Protein AF-A0A267FAV1-F1 (afdb_monomer_lite)

Sequence (259 aa):
LKSLAAKISALKMSSDASATQCSIRACNKPIHDEGPRTGVSLCRVHFDKEVLKLTEQKDNLMKKLRALRDTPDTSQLRVEQSALAAEIEDVREMFDELEEELRQWRQRTEARVQAVHDSVADRLRDASEAEQCEKDLTAASEAGDVREMAKLAATTELWLEEASERSAKFNETRLKLRERQSAVSHGLSGDVVFRSVGDVAAGVQQLKLVINKHMASVMQQCWLEDGDGGTLTKRPMTRIDKLEDQPCHLQCWASYSKK

Organism: NCBI:txid282301

Radius of gyration: 44.19 Å; chains: 1; bounding box: 91×58×122 Å

Secondary structure (DSSP, 8-state):
-HHHHHHHGGG-----TT--B-SSTT--PBP-EE-TTT-SEE-HHHHHHHHHHHHHHHHHHHHHHHHHHT-TTHHHHHHHHHHHHHHHHHHHHHHHHHHHHHHHHHHHHHHHHHHHHHHHHHHHHHHHHHHHHHHHHHHHHHTT-HHHHHHHHHHHHHHHHHHHHHHHHHHHHHHHHHHHHHHH-TT--S-----SS--HHHHHHHHHHHHHHHHHHHHGGG------S-----------TT-S----TTGGGG-----

Structure (mmCIF, N/CA/C/O backbone):
data_AF-A0A267FAV1-F1
#
_entry.id   AF-A0A267FAV1-F1
#
loop_
_atom_site.group_PDB
_atom_site.id
_atom_site.type_symbol
_atom_site.label_atom_id
_atom_site.label_alt_id
_atom_site.label_comp_id
_atom_site.label_asym_id
_atom_site.label_entity_id
_atom_site.label_seq_id
_atom_site.pdbx_PDB_ins_code
_atom_site.Cartn_x
_atom_site.Cartn_y
_atom_site.Cartn_z
_atom_site.occupancy
_atom_site.B_iso_or_equiv
_atom_site.auth_seq_id
_atom_site.auth_comp_id
_atom_site.auth_asym_id
_atom_site.auth_atom_id
_atom_site.pdb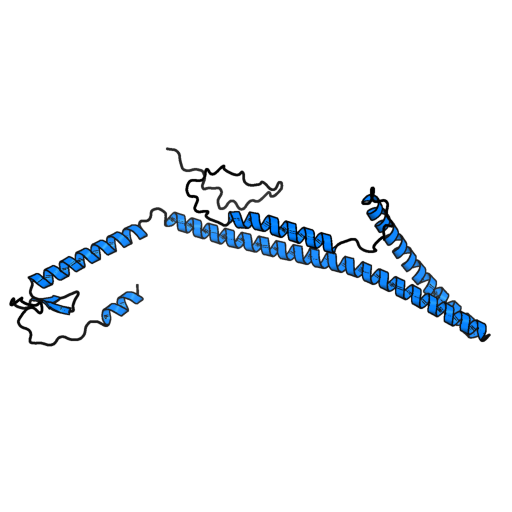x_PDB_model_num
ATOM 1 N N . LEU A 1 1 ? 36.659 -5.787 -30.886 1.00 42.66 1 LEU A N 1
ATOM 2 C CA . LEU A 1 1 ? 37.936 -5.822 -31.649 1.00 42.66 1 LEU A CA 1
ATOM 3 C C . LEU A 1 1 ? 38.803 -7.046 -31.326 1.00 42.66 1 LEU A C 1
ATOM 5 O O . LEU A 1 1 ? 39.169 -7.746 -32.259 1.00 42.66 1 LEU A O 1
ATOM 9 N N . LYS A 1 2 ? 39.061 -7.382 -30.049 1.00 41.28 2 LYS A N 1
ATOM 10 C CA . LYS A 1 2 ? 39.880 -8.558 -29.662 1.00 41.28 2 LYS A CA 1
ATOM 11 C C . LYS A 1 2 ? 39.319 -9.926 -30.114 1.00 41.28 2 LYS A C 1
ATOM 13 O O . LYS A 1 2 ? 40.089 -10.824 -30.422 1.00 41.28 2 LYS A O 1
ATOM 18 N N . SER A 1 3 ? 37.995 -10.065 -30.231 1.00 49.62 3 SER A N 1
ATOM 19 C CA . SER A 1 3 ? 37.335 -11.325 -30.631 1.00 49.62 3 SER A CA 1
ATOM 20 C C . SER A 1 3 ? 37.490 -11.680 -32.123 1.00 49.62 3 SER A C 1
ATOM 22 O O . SER A 1 3 ? 37.551 -12.858 -32.468 1.00 49.62 3 SER A O 1
ATOM 24 N N . LEU A 1 4 ? 37.598 -10.685 -33.016 1.00 44.31 4 LEU A N 1
ATOM 25 C CA . LEU A 1 4 ? 37.668 -10.938 -34.463 1.00 44.31 4 LEU A CA 1
ATOM 26 C C . LEU A 1 4 ? 39.091 -11.287 -34.922 1.00 44.31 4 LEU A C 1
ATOM 28 O O . LEU A 1 4 ? 39.270 -12.177 -35.746 1.00 44.31 4 LEU A O 1
ATOM 32 N N . ALA A 1 5 ? 40.102 -10.629 -34.342 1.00 47.50 5 ALA A N 1
ATOM 33 C CA . ALA A 1 5 ? 41.510 -10.888 -34.644 1.00 47.50 5 ALA A CA 1
ATOM 34 C C . ALA A 1 5 ? 41.933 -12.320 -34.262 1.00 47.50 5 ALA A C 1
ATOM 36 O O . ALA A 1 5 ? 42.681 -12.955 -34.998 1.00 47.50 5 ALA A O 1
ATOM 37 N N . ALA A 1 6 ? 41.384 -12.865 -33.170 1.00 45.28 6 ALA A N 1
ATOM 38 C CA . ALA A 1 6 ? 41.666 -14.228 -32.719 1.00 45.28 6 ALA A CA 1
ATOM 39 C C . ALA A 1 6 ? 41.133 -15.318 -33.673 1.00 45.28 6 ALA A C 1
ATOM 41 O O . ALA A 1 6 ? 41.727 -16.387 -33.769 1.00 45.28 6 ALA A O 1
ATOM 42 N N . LYS A 1 7 ? 40.047 -15.052 -34.414 1.00 47.44 7 LYS A N 1
ATOM 43 C CA . LYS A 1 7 ? 39.480 -16.011 -35.381 1.00 47.44 7 LYS A CA 1
ATOM 44 C C . LYS A 1 7 ? 40.265 -16.089 -36.694 1.00 47.44 7 LYS A C 1
ATOM 46 O O . LYS A 1 7 ? 40.209 -17.110 -37.366 1.00 47.44 7 LYS A O 1
ATOM 51 N N . ILE A 1 8 ? 40.998 -15.035 -37.055 1.00 48.31 8 ILE A N 1
ATOM 52 C CA . ILE A 1 8 ? 41.740 -14.963 -38.324 1.00 48.31 8 ILE A CA 1
ATOM 53 C C . ILE A 1 8 ? 43.066 -15.738 -38.239 1.00 48.31 8 ILE A C 1
ATOM 55 O O . ILE A 1 8 ? 43.487 -16.338 -39.224 1.00 48.31 8 ILE A O 1
ATOM 59 N N . SER A 1 9 ? 43.690 -15.814 -37.060 1.00 44.75 9 SER A N 1
ATOM 60 C CA . SER A 1 9 ? 44.978 -16.504 -36.879 1.00 44.75 9 SER A CA 1
ATOM 61 C C . SER A 1 9 ? 44.909 -18.038 -36.962 1.00 44.75 9 SER A C 1
ATOM 63 O O . SER A 1 9 ? 45.945 -18.671 -37.121 1.00 44.75 9 SER A O 1
ATOM 65 N N . ALA A 1 10 ? 43.722 -18.650 -36.885 1.00 42.41 10 ALA A N 1
ATOM 66 C CA . ALA A 1 10 ? 43.569 -20.111 -36.875 1.00 42.41 10 ALA A CA 1
ATOM 67 C C . ALA A 1 10 ? 43.507 -20.765 -38.274 1.00 42.41 10 ALA A C 1
ATOM 69 O O . ALA A 1 10 ? 43.534 -21.985 -38.372 1.00 42.41 10 ALA A O 1
ATOM 70 N N . LEU A 1 11 ? 43.424 -19.984 -39.360 1.00 45.00 11 LEU A N 1
ATOM 71 C CA . LEU A 1 11 ? 43.174 -20.494 -40.722 1.00 45.00 11 LEU A CA 1
ATOM 72 C C . LEU A 1 11 ? 44.429 -20.659 -41.595 1.00 45.00 11 LEU A C 1
ATOM 74 O O . LEU A 1 11 ? 44.313 -20.926 -42.786 1.00 45.00 11 LEU A O 1
ATOM 78 N N . LYS A 1 12 ? 45.631 -20.482 -41.039 1.00 46.66 12 LYS A N 1
ATOM 79 C CA . LYS A 1 12 ? 46.855 -20.310 -41.832 1.00 46.66 12 LYS A CA 1
ATOM 80 C C . LYS A 1 12 ? 47.901 -21.393 -41.569 1.00 46.66 12 LYS A C 1
ATOM 82 O O . LYS A 1 12 ? 49.001 -21.048 -41.168 1.00 46.66 12 LYS A O 1
ATOM 87 N N . MET A 1 13 ? 47.576 -22.674 -41.779 1.00 40.66 13 MET A N 1
ATOM 88 C CA . MET A 1 13 ? 48.572 -23.762 -41.862 1.00 40.66 13 MET A CA 1
ATOM 89 C C . MET A 1 13 ? 48.105 -24.923 -42.762 1.00 40.66 13 MET A C 1
ATOM 91 O O . MET A 1 13 ? 47.478 -25.854 -42.275 1.00 40.66 13 MET A O 1
ATOM 95 N N . SER A 1 14 ? 48.454 -24.882 -44.054 1.00 39.12 14 SER A N 1
ATOM 96 C CA . SER A 1 14 ? 48.890 -26.053 -44.846 1.00 39.12 14 SER A CA 1
ATOM 97 C C . SER A 1 14 ? 49.329 -25.584 -46.241 1.00 39.12 14 SER A C 1
ATOM 99 O O . SER A 1 14 ? 48.482 -25.224 -47.055 1.00 39.12 14 SER A O 1
ATOM 101 N N . SER A 1 15 ? 50.634 -25.572 -46.514 1.00 40.03 15 SER A N 1
ATOM 102 C CA . SER A 1 15 ? 51.181 -25.331 -47.854 1.00 40.03 15 SER A CA 1
ATOM 103 C C . SER A 1 15 ? 51.902 -26.608 -48.283 1.00 40.03 15 SER A C 1
ATOM 105 O O . SER A 1 15 ? 52.958 -26.929 -47.740 1.00 40.03 15 SER A O 1
ATOM 107 N N . ASP A 1 16 ? 51.284 -27.368 -49.191 1.00 39.50 16 ASP A N 1
ATOM 108 C CA . ASP A 1 16 ? 51.905 -28.515 -49.858 1.00 39.50 16 ASP A CA 1
ATOM 109 C C . ASP A 1 16 ? 52.567 -28.034 -51.154 1.00 39.50 16 ASP A C 1
ATOM 111 O O . ASP A 1 16 ? 51.921 -27.578 -52.102 1.00 39.50 16 ASP A O 1
ATOM 115 N N . ALA A 1 17 ? 53.892 -28.137 -51.189 1.00 49.38 17 ALA A N 1
ATOM 116 C CA . ALA A 1 17 ? 54.718 -27.775 -52.326 1.00 49.38 17 ALA A CA 1
ATOM 117 C C . ALA A 1 17 ? 54.695 -28.884 -53.395 1.00 49.38 17 ALA A C 1
ATOM 119 O O . ALA A 1 17 ? 55.328 -29.920 -53.219 1.00 49.38 17 ALA A O 1
ATOM 120 N N . SER A 1 18 ? 53.982 -28.664 -54.510 1.00 52.78 18 SER A N 1
ATOM 121 C CA . SER A 1 18 ? 54.358 -29.135 -55.871 1.00 52.78 18 SER A CA 1
ATOM 122 C C . SER A 1 18 ? 53.348 -28.788 -56.982 1.00 52.78 18 SER A C 1
ATOM 124 O O . SER A 1 18 ? 53.447 -29.307 -58.094 1.00 52.78 18 SER A O 1
ATOM 126 N N . ALA A 1 19 ? 52.394 -27.881 -56.763 1.00 59.94 19 ALA A N 1
ATOM 127 C CA . ALA A 1 19 ? 51.650 -27.324 -57.888 1.00 59.94 19 ALA A CA 1
ATOM 128 C C . ALA A 1 19 ? 52.572 -26.347 -58.646 1.00 59.94 19 ALA A C 1
ATOM 130 O O . ALA A 1 19 ? 53.181 -25.473 -58.041 1.00 59.94 19 ALA A O 1
ATOM 131 N N . THR A 1 20 ? 52.709 -26.486 -59.966 1.00 69.81 20 THR A N 1
ATOM 132 C CA . THR A 1 20 ? 53.384 -25.491 -60.835 1.00 69.81 20 THR A CA 1
ATOM 133 C C . THR A 1 20 ? 52.380 -24.643 -61.616 1.00 69.81 20 THR A C 1
ATOM 135 O O . THR A 1 20 ? 52.749 -23.674 -62.282 1.00 69.81 20 THR A O 1
ATOM 138 N N . GLN A 1 21 ? 51.093 -24.987 -61.519 1.00 80.00 21 GLN A N 1
ATOM 139 C CA . GLN A 1 21 ? 49.993 -24.400 -62.272 1.00 80.00 21 GLN A CA 1
ATOM 140 C C . GLN A 1 21 ? 48.859 -23.965 -61.341 1.00 80.00 21 GLN A C 1
ATOM 142 O O . GLN A 1 21 ? 48.687 -24.487 -60.243 1.00 80.00 21 GLN A O 1
ATOM 147 N N . CYS A 1 22 ? 48.095 -22.972 -61.787 1.00 86.19 22 CYS A N 1
ATOM 148 C CA . CYS A 1 22 ? 46.953 -22.424 -61.065 1.00 86.19 22 CYS A CA 1
ATOM 149 C C . CYS A 1 22 ? 45.931 -23.502 -60.660 1.00 86.19 22 CYS A C 1
ATOM 151 O O . CYS A 1 22 ? 45.476 -24.275 -61.494 1.00 86.19 22 CYS A O 1
ATOM 153 N N . SER A 1 23 ? 45.455 -23.449 -59.413 1.00 86.12 23 SER A N 1
ATOM 154 C CA . SER A 1 23 ? 44.463 -24.393 -58.862 1.00 86.12 23 SER A CA 1
ATOM 155 C C . SER A 1 23 ? 43.034 -24.216 -59.412 1.00 86.12 23 SER A C 1
ATOM 157 O O . SER A 1 23 ? 42.122 -24.950 -59.037 1.00 86.12 23 SER A O 1
ATOM 159 N N . ILE A 1 24 ? 42.798 -23.230 -60.287 1.00 84.69 24 ILE A N 1
ATOM 160 C CA . ILE A 1 24 ? 41.491 -23.008 -60.918 1.00 84.69 24 ILE A CA 1
ATOM 161 C C . ILE A 1 2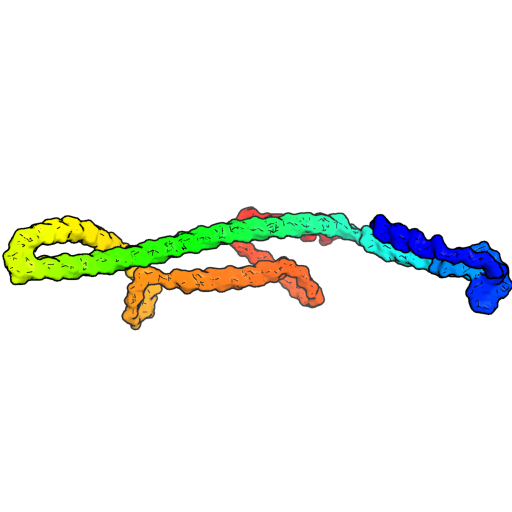4 ? 41.326 -23.973 -62.091 1.00 84.69 24 ILE A C 1
ATOM 163 O O . ILE A 1 24 ? 42.163 -24.027 -62.992 1.00 84.69 24 ILE A O 1
ATOM 167 N N . ARG A 1 25 ? 40.202 -24.698 -62.106 1.00 83.25 25 ARG A N 1
ATOM 168 C CA . ARG A 1 25 ? 39.865 -25.681 -63.144 1.00 83.25 25 ARG A CA 1
ATOM 169 C C . ARG A 1 25 ? 40.016 -25.080 -64.549 1.00 83.25 25 ARG A C 1
ATOM 171 O O . ARG A 1 25 ? 39.470 -24.016 -64.825 1.00 83.25 25 ARG A O 1
ATOM 178 N N . ALA A 1 26 ? 40.730 -25.795 -65.422 1.00 80.06 26 ALA A N 1
ATOM 179 C CA . ALA A 1 26 ? 41.051 -25.398 -66.800 1.00 80.06 26 ALA A CA 1
ATOM 180 C C . ALA A 1 26 ? 41.982 -24.169 -66.954 1.00 80.06 26 ALA A C 1
ATOM 182 O O . ALA A 1 26 ? 42.034 -23.570 -68.027 1.00 80.06 26 ALA A O 1
ATOM 183 N N . CYS A 1 27 ? 42.750 -23.799 -65.919 1.00 84.50 27 CYS A N 1
ATOM 184 C CA . CYS A 1 27 ? 43.785 -22.767 -66.007 1.00 84.50 27 CYS A CA 1
ATOM 185 C C . CYS A 1 27 ? 45.198 -23.368 -65.939 1.00 84.50 27 CYS A C 1
ATOM 187 O O . CYS A 1 27 ? 45.652 -23.761 -64.873 1.00 84.50 27 CYS A O 1
ATOM 189 N N . ASN A 1 28 ? 45.942 -23.337 -67.048 1.00 82.56 28 ASN A N 1
ATOM 190 C CA . ASN A 1 28 ? 47.304 -23.897 -67.114 1.00 82.56 28 ASN A CA 1
ATOM 191 C C . ASN A 1 28 ? 48.408 -22.839 -66.904 1.00 82.56 28 ASN A C 1
ATOM 193 O O . ASN A 1 28 ? 49.562 -23.051 -67.271 1.00 82.56 28 ASN A O 1
ATOM 197 N N . LYS A 1 29 ? 48.059 -21.656 -66.377 1.00 87.00 29 LYS A N 1
ATOM 198 C CA . LYS A 1 29 ? 49.019 -20.563 -66.147 1.00 87.00 29 LYS A CA 1
ATOM 199 C C . LYS A 1 29 ? 49.871 -20.840 -64.900 1.00 87.00 29 LYS A C 1
ATOM 201 O O . LYS A 1 29 ? 49.336 -21.407 -63.943 1.00 87.00 29 LYS A O 1
ATOM 206 N N . PRO A 1 30 ? 51.148 -20.406 -64.879 1.00 86.62 30 PRO A N 1
ATOM 207 C CA . PRO A 1 30 ? 52.030 -20.620 -63.739 1.00 86.62 30 PRO A CA 1
ATOM 208 C C . PRO A 1 30 ? 51.488 -19.936 -62.483 1.00 86.62 30 PRO A C 1
ATOM 210 O O . PRO A 1 30 ? 50.802 -18.907 -62.560 1.00 86.62 30 PRO A O 1
ATOM 213 N N . ILE A 1 31 ? 51.790 -20.527 -61.331 1.00 86.75 31 ILE A N 1
ATOM 214 C CA . ILE A 1 31 ? 51.407 -19.984 -60.027 1.00 86.75 31 ILE A CA 1
ATOM 215 C C . ILE A 1 31 ? 52.130 -18.663 -59.790 1.00 86.75 31 ILE A C 1
ATOM 217 O O . ILE A 1 31 ? 53.298 -18.502 -60.129 1.00 86.75 31 ILE A O 1
ATOM 221 N N . HIS A 1 32 ? 51.394 -17.717 -59.221 1.00 85.44 32 HIS A N 1
ATOM 222 C CA . HIS A 1 32 ? 51.904 -16.442 -58.754 1.00 85.44 32 HIS A CA 1
ATOM 223 C C . HIS A 1 32 ? 52.009 -16.437 -57.227 1.00 85.44 32 HIS A C 1
ATOM 225 O O . HIS A 1 32 ? 53.081 -16.158 -56.711 1.00 85.44 32 HIS A O 1
ATOM 231 N N . ASP A 1 33 ? 50.915 -16.748 -56.521 1.00 85.31 33 ASP A N 1
ATOM 232 C CA . ASP A 1 33 ? 50.862 -16.780 -55.050 1.00 85.31 33 ASP A CA 1
ATOM 233 C C . ASP A 1 33 ? 49.592 -17.512 -54.556 1.00 85.31 33 ASP A C 1
ATOM 235 O O . ASP A 1 33 ? 48.726 -17.873 -55.361 1.00 85.31 33 ASP A O 1
ATOM 239 N N . GLU A 1 34 ? 49.454 -17.716 -53.247 1.00 88.25 34 GLU A N 1
ATOM 240 C CA . GLU A 1 34 ? 48.238 -18.218 -52.597 1.00 88.25 34 GLU A CA 1
ATOM 241 C C . GLU A 1 34 ? 47.138 -17.143 -52.539 1.00 88.25 34 GLU A C 1
ATOM 243 O O . GLU A 1 34 ? 47.351 -16.003 -52.127 1.00 88.25 34 GLU A O 1
ATOM 248 N N . GLY A 1 35 ? 45.924 -17.505 -52.954 1.00 85.19 35 GLY A N 1
ATOM 249 C CA . GLY A 1 35 ? 44.767 -16.621 -52.988 1.00 85.19 35 GLY A CA 1
ATOM 250 C C . GLY A 1 35 ? 44.394 -16.113 -51.591 1.00 85.19 35 GLY A C 1
ATOM 251 O O . GLY A 1 35 ? 44.157 -16.922 -50.691 1.00 85.19 35 GLY A O 1
ATOM 252 N N . PRO A 1 36 ? 44.259 -14.792 -51.380 1.00 82.25 36 PRO A N 1
ATOM 253 C CA . PRO A 1 36 ? 44.032 -14.206 -50.057 1.00 82.25 36 PRO A CA 1
ATOM 254 C C . PRO A 1 36 ? 42.675 -14.572 -49.441 1.00 82.25 36 PRO A C 1
ATOM 256 O O . PRO A 1 36 ? 42.459 -14.330 -48.254 1.00 82.25 36 PRO A O 1
ATOM 259 N N . ARG A 1 37 ? 41.740 -15.115 -50.234 1.00 78.31 37 ARG A N 1
ATOM 260 C CA . ARG A 1 37 ? 40.399 -15.485 -49.764 1.00 78.31 37 ARG A CA 1
ATOM 261 C C . ARG A 1 37 ? 40.188 -16.988 -49.642 1.00 78.31 37 ARG A C 1
ATOM 263 O O . ARG A 1 37 ? 39.370 -17.413 -48.832 1.00 78.31 37 ARG A O 1
ATOM 270 N N . THR A 1 38 ? 40.854 -17.771 -50.479 1.00 79.94 38 THR A N 1
ATOM 271 C CA . THR A 1 38 ? 40.636 -19.219 -50.606 1.00 79.94 38 THR A CA 1
ATOM 272 C C . THR A 1 38 ? 41.830 -20.045 -50.137 1.00 79.94 38 THR A C 1
ATOM 274 O O . THR A 1 38 ? 41.662 -21.236 -49.901 1.00 79.94 38 THR A O 1
ATOM 277 N N . GLY A 1 39 ? 43.012 -19.433 -49.988 1.00 82.50 39 GLY A N 1
ATOM 278 C CA . GLY A 1 39 ? 44.253 -20.103 -49.589 1.00 82.50 39 GLY A CA 1
ATOM 279 C C . GLY A 1 39 ? 44.837 -21.031 -50.656 1.00 82.50 39 GLY A C 1
ATOM 280 O O . GLY A 1 39 ? 45.800 -21.734 -50.386 1.00 82.50 39 GLY A O 1
ATOM 281 N N . VAL A 1 40 ? 44.265 -21.067 -51.865 1.00 86.12 40 VAL A N 1
ATOM 282 C CA . VAL A 1 40 ? 44.730 -21.953 -52.945 1.00 86.12 40 VAL A CA 1
ATOM 283 C C . VAL A 1 40 ? 45.760 -21.249 -53.819 1.00 86.12 40 VAL A C 1
ATOM 285 O O . VAL A 1 40 ? 45.675 -20.042 -54.019 1.00 86.12 40 VAL A O 1
ATOM 288 N N . SER A 1 41 ? 46.702 -21.977 -54.414 1.00 88.69 41 SER A N 1
ATOM 289 C CA . SER A 1 41 ? 47.706 -21.373 -55.296 1.00 88.69 41 SER A CA 1
ATOM 290 C C . SER A 1 41 ? 47.088 -20.916 -56.626 1.00 88.69 41 SER A C 1
ATOM 292 O O . SER A 1 41 ? 46.515 -21.716 -57.376 1.00 88.69 41 SER A O 1
ATOM 294 N N . LEU A 1 42 ? 47.201 -19.626 -56.946 1.00 88.88 42 LEU A N 1
ATOM 295 C CA . LEU A 1 42 ? 46.570 -18.974 -58.095 1.00 88.88 42 LEU A CA 1
ATOM 296 C C . LEU A 1 42 ? 47.613 -18.394 -59.054 1.00 88.88 42 LEU A C 1
ATOM 298 O O . LEU A 1 42 ? 48.661 -17.909 -58.640 1.00 88.88 42 LEU A O 1
ATOM 302 N N . CYS A 1 43 ? 47.309 -18.375 -60.355 1.00 91.00 43 CYS A N 1
ATOM 303 C CA . CYS A 1 43 ? 48.049 -17.527 -61.290 1.00 91.00 43 CYS A CA 1
ATOM 304 C C . CYS A 1 43 ? 47.661 -16.058 -61.093 1.00 91.00 43 CYS A C 1
ATOM 306 O O . CYS A 1 43 ? 46.554 -15.762 -60.636 1.00 91.00 43 CYS A O 1
ATOM 308 N N . ARG A 1 44 ? 48.508 -15.140 -61.568 1.00 89.62 44 ARG A N 1
ATOM 309 C CA . ARG A 1 44 ? 48.340 -13.684 -61.409 1.00 89.62 44 ARG A CA 1
ATOM 310 C C . ARG A 1 44 ? 46.919 -13.184 -61.707 1.00 89.62 44 ARG A C 1
ATOM 312 O O . ARG A 1 44 ? 46.311 -12.540 -60.873 1.00 89.62 44 ARG A O 1
ATOM 319 N N . VAL A 1 45 ? 46.326 -13.607 -62.827 1.00 90.25 45 VAL A N 1
ATOM 320 C CA . VAL A 1 45 ? 44.956 -13.208 -63.221 1.00 90.25 45 VAL A CA 1
ATOM 321 C C . VAL A 1 45 ? 43.881 -13.593 -62.193 1.00 90.25 45 VAL A C 1
ATOM 323 O O . VAL A 1 45 ? 42.959 -12.821 -61.939 1.00 90.25 45 VAL A O 1
ATOM 326 N N . HIS A 1 46 ? 43.953 -14.795 -61.616 1.00 89.50 46 HIS A N 1
ATOM 327 C CA . HIS A 1 46 ? 42.960 -15.246 -60.639 1.00 89.50 46 HIS A CA 1
ATOM 328 C C . HIS A 1 46 ? 43.228 -14.673 -59.250 1.00 89.50 46 HIS A C 1
ATOM 330 O O . HIS A 1 46 ? 42.273 -14.338 -58.555 1.00 89.50 46 HIS A O 1
ATOM 336 N N . PHE A 1 47 ? 44.502 -14.500 -58.891 1.00 89.81 47 PHE A N 1
ATOM 337 C CA . PHE A 1 47 ? 44.908 -13.788 -57.686 1.00 89.81 47 PHE A CA 1
ATOM 338 C C . PHE A 1 47 ? 44.387 -12.342 -57.705 1.00 89.81 47 PHE A C 1
ATOM 340 O O . PHE A 1 47 ? 43.664 -11.937 -56.798 1.00 89.81 47 PHE A O 1
ATOM 347 N N . ASP A 1 48 ? 44.626 -11.612 -58.798 1.00 89.81 48 ASP A N 1
ATOM 348 C CA . ASP A 1 48 ? 44.151 -10.237 -58.989 1.00 89.81 48 ASP A CA 1
ATOM 349 C C . ASP A 1 48 ? 42.615 -10.160 -58.920 1.00 89.81 48 ASP A C 1
ATOM 351 O O . ASP A 1 48 ? 42.054 -9.240 -58.325 1.00 89.81 48 ASP A O 1
ATOM 355 N N . LYS A 1 49 ? 41.907 -11.166 -59.456 1.00 88.75 49 LYS A N 1
ATOM 356 C CA . LYS A 1 49 ? 40.439 -11.263 -59.369 1.00 88.75 49 LYS A CA 1
ATOM 357 C C . LYS A 1 49 ? 39.941 -11.507 -57.941 1.00 88.75 49 LYS A C 1
ATOM 359 O O . LYS A 1 49 ? 38.885 -10.989 -57.575 1.00 88.75 49 LYS A O 1
ATOM 364 N N . GLU A 1 50 ? 40.646 -12.301 -57.136 1.00 90.94 50 GLU A N 1
ATOM 365 C CA . GLU A 1 50 ? 40.310 -12.477 -55.719 1.00 90.94 50 GLU A CA 1
ATOM 366 C C . GLU A 1 50 ? 40.572 -11.209 -54.908 1.00 90.94 50 GLU A C 1
ATOM 368 O O . GLU A 1 50 ? 39.703 -10.802 -54.135 1.00 90.94 50 GLU A O 1
ATOM 373 N N . VAL A 1 51 ? 41.719 -10.561 -55.126 1.00 90.00 51 VAL A N 1
ATOM 374 C CA . VAL A 1 51 ? 42.072 -9.276 -54.507 1.00 90.00 51 VAL A CA 1
ATOM 375 C C . VAL A 1 51 ? 41.030 -8.213 -54.855 1.00 90.00 51 VAL A C 1
ATOM 377 O O . VAL A 1 51 ? 40.576 -7.491 -53.967 1.00 90.00 51 VAL A O 1
ATOM 380 N N . LEU A 1 52 ? 40.581 -8.155 -56.111 1.00 92.06 52 LEU A N 1
ATOM 381 C CA . LEU A 1 52 ? 39.542 -7.226 -56.549 1.00 92.06 52 LEU A CA 1
ATOM 382 C C . LEU A 1 52 ? 38.212 -7.490 -55.829 1.00 92.06 52 LEU A C 1
ATOM 384 O O . LEU A 1 52 ? 37.658 -6.578 -55.221 1.00 92.06 52 LEU A O 1
ATOM 388 N N . LYS A 1 53 ? 37.752 -8.748 -55.777 1.00 91.19 53 LYS A N 1
ATOM 389 C CA . LYS A 1 53 ? 36.526 -9.113 -55.040 1.00 91.19 53 LYS A CA 1
ATOM 390 C C . LYS A 1 53 ? 36.620 -8.820 -53.541 1.00 91.19 53 LYS A C 1
ATOM 392 O O . LYS A 1 53 ? 35.633 -8.416 -52.931 1.00 91.19 53 LYS A O 1
ATOM 397 N N . LEU A 1 54 ? 37.776 -9.059 -52.923 1.00 92.06 54 LEU A N 1
ATOM 398 C CA . LEU A 1 54 ? 38.014 -8.715 -51.519 1.00 92.06 54 LEU A CA 1
ATOM 399 C C . LEU A 1 54 ? 37.993 -7.203 -51.299 1.00 92.06 54 LEU A C 1
ATOM 401 O O . LEU A 1 54 ? 37.447 -6.738 -50.301 1.00 92.06 54 LEU A O 1
ATOM 405 N N . THR A 1 55 ? 38.553 -6.440 -52.233 1.00 92.56 55 THR A N 1
ATOM 406 C CA . THR A 1 55 ? 38.547 -4.977 -52.182 1.00 92.56 55 THR A CA 1
ATOM 407 C C . THR A 1 55 ? 37.119 -4.439 -52.279 1.00 92.56 55 THR A C 1
ATOM 409 O O . THR A 1 55 ? 36.715 -3.659 -51.421 1.00 92.56 55 THR A O 1
ATOM 412 N N . GLU A 1 56 ? 36.309 -4.958 -53.207 1.00 95.12 56 GLU A N 1
ATOM 413 C CA . GLU A 1 56 ? 34.876 -4.639 -53.318 1.00 95.12 56 GLU A CA 1
ATOM 414 C C . GLU A 1 56 ? 34.100 -4.977 -52.033 1.00 95.12 56 GLU A C 1
ATOM 416 O O . GLU A 1 56 ? 33.285 -4.184 -51.556 1.00 95.12 56 GLU A O 1
ATOM 421 N N . GLN A 1 57 ? 34.360 -6.144 -51.432 1.00 93.06 57 GLN A N 1
ATOM 422 C CA . GLN A 1 57 ? 33.743 -6.543 -50.163 1.00 93.06 57 GLN A CA 1
ATOM 423 C C . GLN A 1 57 ? 34.141 -5.613 -49.014 1.00 93.06 57 GLN A C 1
ATOM 425 O O . GLN A 1 57 ? 33.274 -5.180 -48.250 1.00 93.06 57 GLN A O 1
ATOM 430 N N . LYS A 1 58 ? 35.432 -5.281 -48.900 1.00 94.69 58 LYS A N 1
ATOM 431 C CA . LYS A 1 58 ? 35.953 -4.335 -47.908 1.00 94.69 58 LYS A CA 1
ATOM 432 C C . LYS A 1 58 ? 35.283 -2.973 -48.075 1.00 94.69 58 LYS A C 1
ATOM 434 O O . LYS A 1 58 ? 34.804 -2.418 -47.091 1.00 94.69 58 LYS A O 1
ATOM 439 N N . ASP A 1 59 ? 35.195 -2.456 -49.295 1.00 96.12 59 ASP A N 1
ATOM 440 C CA . ASP A 1 59 ? 34.603 -1.145 -49.562 1.00 96.12 59 ASP A CA 1
ATOM 441 C C . ASP A 1 59 ? 33.093 -1.129 -49.268 1.00 96.12 59 ASP A C 1
ATOM 443 O O . ASP A 1 59 ? 32.597 -0.184 -48.651 1.00 96.12 59 ASP A O 1
ATOM 447 N N . ASN A 1 60 ? 32.365 -2.205 -49.591 1.00 96.19 60 ASN A N 1
ATOM 448 C CA . ASN A 1 60 ? 30.951 -2.356 -49.232 1.00 96.19 60 ASN A CA 1
ATOM 449 C C . ASN A 1 60 ? 30.738 -2.399 -47.706 1.00 96.19 60 ASN A C 1
ATOM 451 O O . ASN A 1 60 ? 29.875 -1.699 -47.175 1.00 96.19 60 ASN A O 1
ATOM 455 N N . LEU A 1 61 ? 31.541 -3.182 -46.976 1.00 95.69 61 LEU A N 1
ATOM 456 C CA . LEU A 1 61 ? 31.476 -3.235 -45.511 1.00 95.69 61 LEU A CA 1
ATOM 457 C C . LEU A 1 61 ? 31.824 -1.885 -44.885 1.00 95.69 61 LEU A C 1
ATOM 459 O O . LEU A 1 61 ? 31.110 -1.421 -43.999 1.00 95.69 61 LEU A O 1
ATOM 463 N N . MET A 1 62 ? 32.869 -1.220 -45.375 1.00 95.88 62 MET A N 1
ATOM 464 C CA . MET A 1 62 ? 33.253 0.109 -44.904 1.00 95.88 62 MET A CA 1
ATOM 465 C C . MET A 1 62 ? 32.157 1.140 -45.166 1.00 95.88 62 MET A C 1
ATOM 467 O O . MET A 1 62 ? 31.894 1.964 -44.294 1.00 95.88 62 MET A O 1
ATOM 471 N N . LYS A 1 63 ? 31.473 1.074 -46.313 1.00 94.94 63 LYS A N 1
ATOM 472 C CA . LYS A 1 63 ? 30.315 1.928 -46.607 1.00 94.94 63 LYS A CA 1
ATOM 473 C C . LYS A 1 63 ? 29.182 1.702 -45.602 1.00 94.94 63 LYS A C 1
ATOM 475 O O . LYS A 1 63 ? 28.667 2.674 -45.059 1.00 94.94 63 LYS A O 1
ATOM 480 N N . LYS A 1 64 ? 28.831 0.445 -45.306 1.00 93.94 64 LYS A N 1
ATOM 481 C CA . LYS A 1 64 ? 27.788 0.105 -44.317 1.00 93.94 64 LYS A CA 1
ATOM 482 C C . LYS A 1 64 ? 28.161 0.536 -42.896 1.00 93.94 64 LYS A C 1
ATOM 484 O O . LYS A 1 64 ? 27.332 1.095 -42.189 1.00 93.94 64 LYS A O 1
ATOM 489 N N . LEU A 1 65 ? 29.410 0.318 -42.486 1.00 93.25 65 LEU A N 1
ATOM 490 C CA . LEU A 1 65 ? 29.903 0.723 -41.166 1.00 93.25 65 LEU A CA 1
ATOM 491 C C . LEU A 1 65 ? 29.925 2.244 -41.003 1.00 93.25 65 LEU A C 1
ATOM 493 O O . LEU A 1 65 ? 29.558 2.743 -39.944 1.00 93.25 65 LEU A O 1
ATOM 497 N N . ARG A 1 66 ? 30.324 2.982 -42.046 1.00 91.50 66 ARG A N 1
ATOM 498 C CA . ARG A 1 66 ? 30.250 4.448 -42.054 1.00 91.50 66 ARG A CA 1
ATOM 499 C C . ARG A 1 66 ? 28.809 4.930 -41.990 1.00 91.50 66 ARG A C 1
ATOM 501 O O . ARG A 1 66 ? 28.531 5.789 -41.176 1.00 91.50 66 ARG A O 1
ATOM 508 N N . ALA A 1 67 ? 27.892 4.323 -42.745 1.00 88.06 67 ALA A N 1
ATOM 509 C CA . ALA A 1 67 ? 26.474 4.675 -42.679 1.00 88.06 67 ALA A CA 1
ATOM 510 C C . ALA A 1 67 ? 25.886 4.521 -41.263 1.00 88.06 67 ALA A C 1
ATOM 512 O O . ALA A 1 67 ? 25.108 5.363 -40.846 1.00 88.06 67 ALA A O 1
ATOM 513 N N . LEU A 1 68 ? 26.291 3.491 -40.508 1.00 85.88 68 LEU A N 1
ATOM 514 C CA . LEU A 1 68 ? 25.870 3.317 -39.110 1.00 85.88 68 LEU A CA 1
ATOM 515 C C . LEU A 1 68 ? 26.552 4.302 -38.154 1.00 85.88 68 LEU A C 1
ATOM 517 O O . LEU A 1 68 ? 25.923 4.824 -37.237 1.00 85.88 68 LEU A O 1
ATOM 521 N N . ARG A 1 69 ? 27.854 4.534 -38.332 1.00 84.75 69 ARG A N 1
ATOM 522 C CA . ARG A 1 69 ? 28.641 5.401 -37.447 1.00 84.75 69 ARG A CA 1
ATOM 523 C C . ARG A 1 69 ? 28.303 6.875 -37.636 1.00 84.75 69 ARG A C 1
ATOM 525 O O . ARG A 1 69 ? 28.220 7.605 -36.659 1.00 84.75 69 ARG A O 1
ATOM 532 N N . ASP A 1 70 ? 28.132 7.288 -38.882 1.00 80.38 70 ASP A N 1
ATOM 533 C CA . ASP A 1 70 ? 27.873 8.668 -39.279 1.00 80.38 70 ASP A CA 1
ATOM 534 C C . ASP A 1 70 ? 26.358 8.968 -39.232 1.00 80.38 70 ASP A C 1
ATOM 536 O O . ASP A 1 70 ? 25.897 9.927 -39.848 1.00 80.38 70 ASP A O 1
ATOM 540 N N . THR A 1 71 ? 25.581 8.152 -38.500 1.00 80.31 71 THR A N 1
ATOM 541 C CA . THR A 1 71 ? 24.187 8.465 -38.174 1.00 80.31 71 THR A CA 1
ATOM 542 C C . THR A 1 71 ? 24.187 9.796 -37.410 1.00 80.31 71 THR A C 1
ATOM 544 O O . THR A 1 71 ? 24.823 9.875 -36.349 1.00 80.31 71 THR A O 1
ATOM 547 N N . PRO A 1 72 ? 23.536 10.847 -37.943 1.00 67.44 72 PRO A N 1
ATOM 548 C CA . PRO A 1 72 ? 23.671 12.220 -37.449 1.00 67.44 72 PRO A CA 1
ATOM 549 C C . PRO A 1 72 ? 23.231 12.388 -35.988 1.00 67.44 72 PRO A C 1
ATOM 551 O O . PRO A 1 72 ? 23.681 13.312 -35.316 1.00 67.44 72 PRO A O 1
ATOM 554 N N . ASP A 1 73 ? 22.467 11.429 -35.468 1.00 77.81 73 ASP A N 1
ATOM 555 C CA . ASP A 1 73 ? 21.797 11.542 -34.177 1.00 77.81 73 ASP A CA 1
ATOM 556 C C . ASP A 1 73 ? 22.522 10.778 -33.057 1.00 77.81 73 ASP A C 1
ATOM 558 O O . ASP A 1 73 ? 22.002 10.635 -31.961 1.00 77.81 73 ASP A O 1
ATOM 562 N N . THR A 1 74 ? 23.740 10.265 -33.268 1.00 81.69 74 THR A N 1
ATOM 563 C CA . THR A 1 74 ? 24.428 9.464 -32.227 1.00 81.69 74 THR A CA 1
ATOM 564 C C . THR A 1 74 ? 24.720 10.231 -30.934 1.00 81.69 74 THR A C 1
ATOM 566 O O . THR A 1 74 ? 24.680 9.640 -29.855 1.00 81.69 74 THR A O 1
ATOM 569 N N . SER A 1 75 ? 25.022 11.528 -31.007 1.00 82.81 75 SER A N 1
ATOM 570 C CA . SER A 1 75 ? 25.147 12.384 -29.819 1.00 82.81 75 SER A CA 1
ATOM 571 C C . SER A 1 75 ? 23.787 12.646 -29.171 1.00 82.81 75 SER A C 1
ATOM 573 O O . SER A 1 75 ? 23.688 12.630 -27.948 1.00 82.81 75 SER A O 1
ATOM 575 N N . GLN A 1 76 ? 22.748 12.825 -29.982 1.00 84.75 76 GLN A N 1
ATOM 576 C CA . GLN A 1 76 ? 21.374 13.049 -29.546 1.00 84.75 76 GLN A CA 1
ATOM 577 C C . GLN A 1 76 ? 20.803 11.819 -28.827 1.00 84.75 76 GLN A C 1
ATOM 579 O O . GLN A 1 76 ? 20.363 11.937 -27.690 1.00 84.75 76 GLN A O 1
ATOM 584 N N . LEU A 1 77 ? 20.963 10.624 -29.397 1.00 87.88 77 LEU A N 1
ATOM 585 C CA . LEU A 1 77 ? 20.587 9.345 -28.786 1.00 87.88 77 LEU A CA 1
ATOM 586 C C . LEU A 1 77 ? 21.305 9.091 -27.454 1.00 87.88 77 LEU A C 1
ATOM 588 O O . LEU A 1 77 ? 20.746 8.464 -26.562 1.00 87.88 77 LEU A O 1
ATOM 592 N N . ARG A 1 78 ? 22.545 9.572 -27.285 1.00 88.50 78 ARG A N 1
ATOM 593 C CA . ARG A 1 78 ? 23.246 9.488 -25.990 1.00 88.50 78 ARG A CA 1
ATOM 594 C C . ARG A 1 78 ? 22.631 10.409 -24.943 1.00 88.50 78 ARG A C 1
ATOM 596 O O . ARG A 1 78 ? 22.551 10.025 -23.779 1.00 88.50 78 ARG A O 1
ATOM 603 N N . VAL A 1 79 ? 22.222 11.611 -25.344 1.00 88.62 79 VAL A N 1
ATOM 604 C CA . VAL A 1 79 ? 21.510 12.539 -24.457 1.00 88.62 79 VAL A CA 1
ATOM 605 C C . VAL A 1 79 ? 20.146 11.958 -24.087 1.00 88.62 79 VAL A C 1
ATOM 607 O O . VAL A 1 79 ? 19.828 11.913 -22.904 1.00 88.62 79 VAL A O 1
ATOM 610 N N . GLU A 1 80 ? 19.393 11.427 -25.053 1.00 88.88 80 GLU A N 1
ATOM 611 C CA . GLU A 1 80 ? 18.123 10.727 -24.806 1.00 88.88 80 GLU A CA 1
ATOM 612 C C . GLU A 1 80 ? 18.307 9.531 -23.873 1.00 88.88 80 GLU A C 1
ATOM 614 O O . GLU A 1 80 ? 17.564 9.389 -22.911 1.00 88.88 80 GLU A O 1
ATOM 619 N N . GLN A 1 81 ? 19.333 8.703 -24.093 1.00 91.62 81 GLN A N 1
ATOM 620 C CA . GLN A 1 81 ? 19.646 7.578 -23.214 1.00 91.62 81 GLN A CA 1
ATOM 621 C C . GLN A 1 81 ? 19.891 8.035 -21.771 1.00 91.62 81 GLN A C 1
ATOM 623 O O . GLN A 1 81 ? 19.413 7.394 -20.837 1.00 91.62 81 GLN A O 1
ATOM 628 N N . SER A 1 82 ? 20.633 9.128 -21.581 1.00 91.75 82 SER A N 1
ATOM 629 C CA . SER A 1 82 ? 20.878 9.683 -20.249 1.00 91.75 82 SER A CA 1
ATOM 630 C C . SER A 1 82 ? 19.609 10.264 -19.625 1.00 91.75 82 SER A C 1
ATOM 632 O O . SER A 1 82 ? 19.415 10.111 -18.424 1.00 91.75 82 SER A O 1
ATOM 634 N N . ALA A 1 83 ? 18.758 10.920 -20.417 1.00 89.88 83 ALA A N 1
ATOM 635 C CA . ALA A 1 83 ? 17.495 11.481 -19.946 1.00 89.88 83 ALA A CA 1
ATOM 636 C C . ALA A 1 83 ? 16.509 10.378 -19.538 1.00 89.88 83 ALA A C 1
ATOM 638 O O . ALA A 1 83 ? 15.927 10.450 -18.465 1.00 89.88 83 ALA A O 1
ATOM 639 N N . LEU A 1 84 ? 16.387 9.316 -20.340 1.00 92.00 84 LEU A N 1
ATOM 640 C CA . LEU A 1 84 ? 15.574 8.145 -20.007 1.00 92.00 84 LEU A CA 1
ATOM 641 C C . LEU A 1 84 ? 16.097 7.418 -18.765 1.00 92.00 84 LEU A C 1
ATOM 643 O O . LEU A 1 84 ? 15.305 6.917 -17.977 1.00 92.00 84 LEU A O 1
ATOM 647 N N . ALA A 1 85 ? 17.418 7.348 -18.577 1.00 93.81 85 ALA A N 1
ATOM 648 C CA . ALA A 1 85 ? 17.992 6.763 -17.370 1.00 93.81 85 ALA A CA 1
ATOM 649 C C . ALA A 1 85 ? 17.636 7.567 -16.109 1.00 93.81 85 ALA A C 1
ATOM 651 O O . ALA 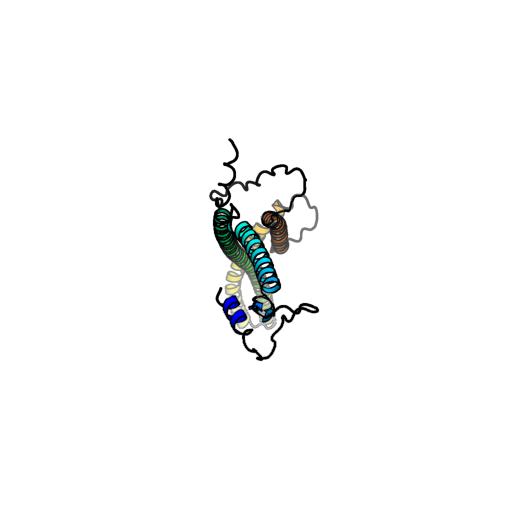A 1 85 ? 17.347 6.952 -15.089 1.00 93.81 85 ALA A O 1
ATOM 652 N N . ALA A 1 86 ? 17.634 8.902 -16.195 1.00 94.12 86 ALA A N 1
ATOM 653 C CA . ALA A 1 86 ? 17.181 9.768 -15.108 1.00 94.12 86 ALA A CA 1
ATOM 654 C C . ALA A 1 86 ? 15.677 9.596 -14.846 1.00 94.12 86 ALA A C 1
ATOM 656 O O . ALA A 1 86 ? 15.301 9.295 -13.724 1.00 94.12 86 ALA A O 1
ATOM 657 N N . GLU A 1 87 ? 14.843 9.634 -15.890 1.00 92.75 87 GLU A N 1
ATOM 658 C CA . GLU A 1 87 ? 13.389 9.434 -15.772 1.00 92.75 87 GLU A CA 1
ATOM 659 C C . GLU A 1 87 ? 13.037 8.081 -15.131 1.00 92.75 87 GLU A C 1
ATOM 661 O O . GLU A 1 87 ? 12.125 7.986 -14.318 1.00 92.75 87 GLU A O 1
ATOM 666 N N . ILE A 1 88 ? 13.768 7.011 -15.469 1.00 94.38 88 ILE A N 1
ATOM 667 C CA . ILE A 1 88 ? 13.586 5.699 -14.832 1.00 94.38 88 ILE A CA 1
ATOM 668 C C . ILE A 1 88 ? 13.871 5.770 -13.330 1.00 94.38 88 ILE A C 1
ATOM 670 O O . ILE A 1 88 ? 13.179 5.100 -12.564 1.00 94.38 88 ILE A O 1
ATOM 674 N N . GLU A 1 89 ? 14.891 6.518 -12.917 1.00 96.12 89 GLU A N 1
ATOM 675 C CA . GLU A 1 89 ? 15.231 6.665 -11.504 1.00 96.12 89 GLU A CA 1
ATOM 676 C C . GLU A 1 89 ? 14.199 7.527 -10.773 1.00 96.12 89 GLU A C 1
ATOM 678 O O . GLU A 1 89 ? 13.681 7.089 -9.752 1.00 96.12 89 GLU A O 1
ATOM 683 N N . ASP A 1 90 ? 13.784 8.652 -11.355 1.00 94.44 90 ASP A N 1
ATOM 684 C CA . ASP A 1 90 ? 12.739 9.512 -10.788 1.00 94.44 90 ASP A CA 1
ATOM 685 C C . ASP A 1 90 ? 11.420 8.741 -10.613 1.00 94.44 90 ASP A C 1
ATOM 687 O O . ASP A 1 90 ? 10.768 8.801 -9.570 1.00 94.44 90 ASP A O 1
ATOM 691 N N . VAL A 1 91 ? 11.026 7.949 -11.620 1.00 94.50 91 VAL A N 1
ATOM 692 C CA . VAL A 1 91 ? 9.837 7.090 -11.540 1.00 94.50 91 VAL A CA 1
ATOM 693 C C . VAL A 1 91 ? 9.973 6.048 -10.432 1.00 94.50 91 VAL A C 1
ATOM 695 O O . VAL A 1 91 ? 8.986 5.774 -9.749 1.00 94.50 91 VAL A O 1
ATOM 698 N N . ARG A 1 92 ? 11.163 5.470 -10.221 1.00 96.00 92 ARG A N 1
ATOM 69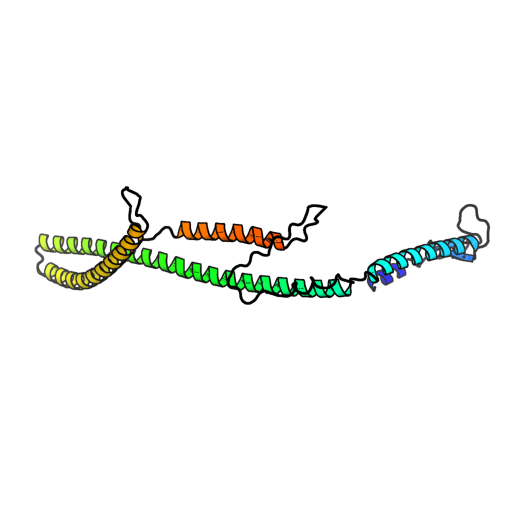9 C CA . ARG A 1 92 ? 11.397 4.533 -9.109 1.00 96.00 92 ARG A CA 1
ATOM 700 C C . ARG A 1 92 ? 11.245 5.218 -7.760 1.00 96.00 92 ARG A C 1
ATOM 702 O O . ARG A 1 92 ? 10.494 4.706 -6.939 1.00 96.00 92 ARG A O 1
ATOM 709 N N . GLU A 1 93 ? 11.885 6.368 -7.561 1.00 96.88 93 GLU A N 1
ATOM 710 C CA . GLU A 1 93 ? 11.798 7.125 -6.307 1.00 96.88 93 GLU A CA 1
ATOM 711 C C . GLU A 1 93 ? 10.341 7.496 -5.987 1.00 96.88 93 GLU A C 1
ATOM 713 O O . GLU A 1 93 ? 9.863 7.238 -4.882 1.00 96.88 93 GLU A O 1
ATOM 718 N N . MET A 1 94 ? 9.583 7.980 -6.979 1.00 95.62 94 MET A N 1
ATOM 719 C CA . MET A 1 94 ? 8.155 8.280 -6.814 1.00 95.62 94 MET A CA 1
ATOM 720 C C . MET A 1 94 ? 7.327 7.042 -6.429 1.00 95.62 94 MET A C 1
ATOM 722 O O . MET A 1 94 ? 6.394 7.145 -5.631 1.00 95.62 94 MET A O 1
ATOM 726 N N . PHE A 1 95 ? 7.632 5.861 -6.980 1.00 96.94 95 PHE A N 1
ATOM 727 C CA . PHE A 1 95 ? 6.952 4.627 -6.574 1.00 96.94 95 PHE A CA 1
ATOM 728 C C . PHE A 1 95 ? 7.336 4.180 -5.165 1.00 96.94 95 PHE A C 1
ATOM 730 O O . PHE A 1 95 ? 6.448 3.766 -4.420 1.00 96.94 95 PHE A O 1
ATOM 737 N N . ASP A 1 96 ? 8.604 4.303 -4.779 1.00 97.75 96 ASP A N 1
ATOM 738 C CA . ASP A 1 96 ? 9.069 3.956 -3.434 1.00 97.75 96 ASP A CA 1
ATOM 739 C C . ASP A 1 96 ? 8.387 4.835 -2.366 1.00 97.75 96 ASP A C 1
ATOM 741 O O . ASP A 1 96 ? 7.916 4.328 -1.340 1.00 97.75 96 ASP A O 1
ATOM 745 N N . GLU A 1 97 ? 8.245 6.138 -2.627 1.00 96.75 97 GLU A N 1
ATOM 746 C CA . GLU A 1 97 ? 7.493 7.064 -1.770 1.00 96.75 97 GLU A CA 1
ATOM 747 C C . GLU A 1 97 ? 6.007 6.683 -1.675 1.00 96.75 97 GLU A C 1
ATOM 749 O O . GLU A 1 97 ? 5.448 6.593 -0.576 1.00 96.75 97 GLU A O 1
ATOM 754 N N . LEU A 1 98 ? 5.361 6.386 -2.809 1.00 96.06 98 LEU A N 1
ATOM 755 C CA . LEU A 1 98 ? 3.963 5.939 -2.837 1.00 96.06 98 LEU A CA 1
ATOM 756 C C . LEU A 1 98 ? 3.754 4.627 -2.065 1.00 96.06 98 LEU A C 1
ATOM 758 O O . LEU A 1 98 ? 2.735 4.461 -1.385 1.00 96.06 98 LEU A O 1
ATOM 762 N N . GLU A 1 99 ? 4.695 3.685 -2.151 1.00 96.12 99 GLU A N 1
ATOM 763 C CA . GLU A 1 99 ? 4.649 2.436 -1.391 1.00 96.12 99 GLU A CA 1
ATOM 764 C C . GLU A 1 99 ? 4.760 2.677 0.118 1.00 96.12 99 GLU A C 1
ATOM 766 O O . GLU A 1 99 ? 4.033 2.049 0.898 1.00 96.12 99 GLU A O 1
ATOM 771 N N . GLU A 1 100 ? 5.633 3.593 0.541 1.00 97.19 100 GLU A N 1
ATOM 772 C CA . GLU A 1 100 ? 5.753 4.019 1.936 1.00 97.19 100 GLU A CA 1
ATOM 773 C C . GLU A 1 100 ? 4.446 4.624 2.449 1.00 97.19 100 GLU A C 1
ATOM 775 O O . GLU A 1 100 ? 3.899 4.166 3.460 1.00 97.19 100 GLU A O 1
ATOM 780 N N . GLU A 1 101 ? 3.886 5.590 1.722 1.00 96.44 101 GLU A N 1
ATOM 781 C CA . GLU A 1 101 ? 2.616 6.208 2.091 1.00 96.44 101 GLU A CA 1
ATOM 782 C C . GLU A 1 101 ? 1.489 5.176 2.184 1.00 96.44 101 GLU A C 1
ATOM 784 O O . GLU A 1 101 ? 0.737 5.151 3.167 1.00 96.44 101 GLU A O 1
ATOM 789 N N . LEU A 1 102 ? 1.375 4.285 1.194 1.00 96.25 102 LEU A N 1
ATOM 790 C CA . LEU A 1 102 ? 0.357 3.238 1.179 1.00 96.25 102 LEU A CA 1
ATOM 791 C C . LEU A 1 102 ? 0.503 2.302 2.384 1.00 96.25 102 LEU A C 1
ATOM 793 O O . LEU A 1 102 ? -0.499 1.912 2.996 1.00 96.25 102 LEU A O 1
ATOM 797 N N . ARG A 1 103 ? 1.737 1.972 2.774 1.00 97.19 103 ARG A N 1
ATOM 798 C CA . ARG A 1 103 ? 2.017 1.155 3.959 1.00 97.19 103 ARG A CA 1
ATOM 799 C C . ARG A 1 103 ? 1.591 1.859 5.242 1.00 97.19 103 ARG A C 1
ATOM 801 O O . ARG A 1 103 ? 0.956 1.231 6.092 1.00 97.19 103 ARG A O 1
ATOM 808 N N . GLN A 1 104 ? 1.856 3.156 5.366 1.00 97.44 104 GLN A N 1
ATOM 809 C CA . GLN A 1 104 ? 1.407 3.954 6.509 1.00 97.44 104 GLN A CA 1
ATOM 810 C C . GLN A 1 104 ? -0.121 4.075 6.559 1.00 97.44 104 GLN A C 1
ATOM 812 O O . GLN A 1 104 ? -0.723 3.985 7.633 1.00 97.44 104 GLN A O 1
ATOM 817 N N . TRP A 1 105 ? -0.780 4.270 5.413 1.00 96.31 105 TRP A N 1
ATOM 818 C CA . TRP A 1 105 ? -2.242 4.280 5.321 1.00 96.31 105 TRP A CA 1
ATOM 819 C C . TRP A 1 105 ? -2.846 2.937 5.720 1.00 96.31 105 TRP A C 1
ATOM 821 O O . TRP A 1 105 ? -3.825 2.910 6.472 1.00 96.31 105 TRP A O 1
ATOM 831 N N . ARG A 1 106 ? -2.242 1.828 5.282 1.00 96.19 106 ARG A N 1
ATOM 832 C CA . ARG A 1 106 ? -2.630 0.476 5.689 1.00 96.19 106 ARG A CA 1
ATOM 833 C C . ARG A 1 106 ? -2.532 0.308 7.204 1.00 96.19 106 ARG A C 1
ATOM 835 O O . ARG A 1 106 ? -3.540 -0.010 7.828 1.00 96.19 106 ARG A O 1
ATOM 842 N N . GLN A 1 107 ? -1.369 0.587 7.794 1.00 97.50 107 GLN A N 1
ATOM 843 C CA . GLN A 1 107 ? -1.146 0.449 9.239 1.00 97.50 107 GLN A CA 1
ATOM 844 C C . GLN A 1 107 ? -2.138 1.285 10.055 1.00 97.50 107 GLN A C 1
ATOM 846 O O . GLN A 1 107 ? -2.765 0.776 10.981 1.00 97.50 107 GLN A O 1
ATOM 851 N N . ARG A 1 108 ? -2.343 2.557 9.685 1.00 96.38 108 ARG A N 1
ATOM 852 C CA . ARG A 1 108 ? -3.311 3.434 10.365 1.00 96.38 108 ARG A CA 1
ATOM 853 C C . ARG A 1 108 ? -4.744 2.922 10.243 1.00 96.38 108 ARG A C 1
ATOM 855 O O . ARG A 1 108 ? -5.518 3.041 11.189 1.00 96.38 108 ARG A O 1
ATOM 862 N N . THR A 1 109 ? -5.113 2.374 9.089 1.00 93.12 109 THR A N 1
ATOM 863 C CA . THR A 1 109 ? -6.460 1.838 8.856 1.00 93.12 109 THR A CA 1
ATOM 864 C C . THR A 1 109 ? -6.692 0.569 9.671 1.00 93.12 109 THR A C 1
ATOM 866 O O . THR A 1 109 ? -7.684 0.492 10.395 1.00 93.12 109 THR A O 1
ATOM 869 N N . GLU A 1 110 ? -5.759 -0.383 9.616 1.00 94.75 110 GLU A N 1
ATOM 870 C CA . GLU A 1 110 ? -5.803 -1.626 10.394 1.00 94.75 110 GLU A CA 1
ATOM 871 C C . GLU A 1 110 ? -5.839 -1.332 11.898 1.00 94.75 110 GLU A C 1
ATOM 873 O O . GLU A 1 110 ? -6.727 -1.825 12.587 1.00 94.75 110 GLU A O 1
ATOM 878 N N . ALA A 1 111 ? -4.975 -0.441 12.396 1.00 95.19 111 ALA A N 1
ATOM 879 C CA . ALA A 1 111 ? -4.955 -0.047 13.805 1.00 95.19 111 ALA A CA 1
ATOM 880 C C . ALA A 1 111 ? -6.295 0.542 14.274 1.00 95.19 111 ALA A C 1
ATOM 882 O O . ALA A 1 111 ? -6.750 0.261 15.381 1.00 95.19 111 ALA A O 1
ATOM 883 N N . ARG A 1 112 ? -6.971 1.336 13.433 1.00 91.12 112 ARG A N 1
ATOM 884 C CA . ARG A 1 112 ? -8.290 1.896 13.767 1.00 91.12 112 ARG A CA 1
ATOM 885 C C . ARG A 1 112 ? -9.384 0.836 13.790 1.00 91.12 112 ARG A C 1
ATOM 887 O O . ARG A 1 112 ? -10.238 0.885 14.670 1.00 91.12 112 ARG A O 1
ATOM 894 N N . VAL A 1 113 ? -9.381 -0.095 12.836 1.00 90.12 113 VAL A N 1
ATOM 895 C CA . VAL A 1 113 ? -10.338 -1.213 12.822 1.00 90.12 113 VAL A CA 1
ATOM 896 C C . VAL A 1 113 ? -10.110 -2.115 14.036 1.00 90.12 113 VAL A C 1
ATOM 898 O O . VAL A 1 113 ? -11.075 -2.463 14.714 1.00 90.12 113 VAL A O 1
ATOM 901 N N . GLN A 1 114 ? -8.850 -2.410 14.357 1.00 93.69 114 GLN A N 1
ATOM 902 C CA . GLN A 1 114 ? -8.463 -3.194 15.526 1.00 93.69 114 GLN A CA 1
ATOM 903 C C . GLN A 1 114 ? -8.898 -2.518 16.831 1.00 93.69 114 GLN A C 1
ATOM 905 O O . GLN A 1 114 ? -9.535 -3.154 17.658 1.00 93.69 114 GLN A O 1
ATOM 910 N N . ALA A 1 115 ? -8.675 -1.209 16.982 1.00 90.69 115 ALA A N 1
ATOM 911 C CA . ALA A 1 115 ? -9.110 -0.478 18.172 1.00 90.69 115 ALA A CA 1
ATOM 912 C C . ALA A 1 115 ? -10.635 -0.537 18.383 1.00 90.69 115 ALA A C 1
ATOM 914 O O . ALA A 1 115 ? -11.104 -0.632 19.515 1.00 90.69 115 ALA A O 1
ATOM 915 N N . VAL A 1 116 ? -11.428 -0.500 17.304 1.00 89.44 116 VAL A N 1
ATOM 916 C CA . VAL A 1 116 ? -12.885 -0.671 17.412 1.00 89.44 116 VAL A CA 1
ATOM 917 C C . VAL A 1 116 ? -13.248 -2.108 17.779 1.00 89.44 116 VAL A C 1
ATOM 919 O O . VAL A 1 116 ? -14.132 -2.308 18.611 1.00 89.44 116 VAL A O 1
ATOM 922 N N . HIS A 1 117 ? -12.587 -3.096 17.174 1.00 91.38 117 HIS A N 1
ATOM 923 C CA . HIS A 1 117 ? -12.763 -4.503 17.525 1.00 91.38 117 HIS A CA 1
ATOM 924 C C . HIS A 1 117 ? -12.501 -4.735 19.018 1.00 91.38 117 HIS A C 1
ATOM 926 O O . HIS A 1 117 ? -13.365 -5.266 19.714 1.00 91.38 117 HIS A O 1
ATOM 932 N N . ASP A 1 118 ? -11.358 -4.271 19.516 1.00 92.88 118 ASP A N 1
ATOM 933 C CA . ASP A 1 118 ? -10.944 -4.454 20.906 1.00 92.88 118 ASP A CA 1
ATOM 934 C C . ASP A 1 118 ? -11.906 -3.745 21.857 1.00 92.88 118 ASP A C 1
ATOM 936 O O . ASP A 1 118 ? -12.345 -4.327 22.840 1.00 92.88 118 ASP A O 1
ATOM 940 N N . SER A 1 119 ? -12.364 -2.544 21.499 1.00 91.31 119 SER A N 1
ATOM 941 C CA . SER A 1 119 ? -13.363 -1.825 22.288 1.00 91.31 119 SER A CA 1
ATOM 942 C C . SER A 1 119 ? -14.713 -2.555 22.375 1.00 91.31 119 SER A C 1
ATOM 944 O O . SER A 1 119 ? -15.381 -2.497 23.408 1.00 91.31 119 SER A O 1
ATOM 946 N N . VAL A 1 120 ? -15.133 -3.259 21.317 1.00 91.31 120 VAL A N 1
ATOM 947 C CA . VAL A 1 120 ? -16.328 -4.121 21.360 1.00 91.31 120 VAL A CA 1
ATOM 948 C C . VAL A 1 120 ? -16.066 -5.365 22.212 1.00 91.31 120 VAL A C 1
ATOM 950 O O . VAL A 1 120 ? -16.936 -5.753 22.990 1.00 91.31 120 VAL A O 1
ATOM 953 N N . ALA A 1 121 ? -14.883 -5.972 22.097 1.00 93.75 121 ALA A N 1
ATOM 954 C CA . ALA A 1 121 ? -14.492 -7.125 22.903 1.00 93.75 121 ALA A CA 1
ATOM 955 C C . ALA A 1 121 ? -14.440 -6.788 24.403 1.00 93.75 121 ALA A C 1
ATOM 957 O O . ALA A 1 121 ? -14.947 -7.557 25.217 1.00 93.75 121 ALA A O 1
ATOM 958 N N . ASP A 1 122 ? -13.915 -5.618 24.769 1.00 92.50 122 ASP A N 1
ATOM 959 C CA . ASP A 1 122 ? -13.928 -5.090 26.137 1.00 92.50 122 ASP A CA 1
ATOM 960 C C . ASP A 1 122 ? -15.353 -4.984 26.668 1.00 92.50 122 ASP A C 1
ATOM 962 O O . ASP A 1 122 ? -15.646 -5.458 27.763 1.00 92.50 122 ASP A O 1
ATOM 966 N N . ARG A 1 123 ? -16.279 -4.458 25.856 1.00 92.94 123 ARG A N 1
ATOM 967 C CA . ARG A 1 123 ? -17.677 -4.331 26.271 1.00 92.94 123 ARG A CA 1
ATOM 968 C C . ARG A 1 123 ? -18.357 -5.684 26.478 1.00 92.94 123 ARG A C 1
ATOM 970 O O . ARG A 1 123 ? -19.191 -5.811 27.372 1.00 92.94 123 ARG A O 1
ATOM 977 N N . LEU A 1 124 ? -18.027 -6.676 25.653 1.00 94.88 124 LEU A N 1
ATOM 978 C CA . LEU A 1 124 ? -18.518 -8.045 25.824 1.00 94.88 124 LEU A CA 1
ATOM 979 C C . LEU A 1 124 ? -17.954 -8.688 27.096 1.00 94.88 124 LEU A C 1
ATOM 981 O O . LEU A 1 124 ? -18.694 -9.381 27.790 1.00 94.88 124 LEU A O 1
ATOM 985 N N . ARG A 1 125 ? -16.684 -8.425 27.429 1.00 95.88 125 ARG A N 1
ATOM 986 C CA . ARG A 1 125 ? -16.088 -8.865 28.698 1.00 95.88 125 ARG A CA 1
ATOM 987 C C . ARG A 1 125 ? -16.782 -8.228 29.893 1.00 95.88 125 ARG A C 1
ATOM 989 O O . ARG A 1 125 ? -17.226 -8.969 30.760 1.00 95.88 125 ARG A O 1
ATOM 996 N N . ASP A 1 126 ? -16.970 -6.907 29.882 1.00 95.69 126 ASP A N 1
ATOM 997 C CA . ASP A 1 126 ? -17.681 -6.204 30.957 1.00 95.69 126 ASP A CA 1
ATOM 998 C C . ASP A 1 126 ? -19.105 -6.770 31.149 1.00 95.69 126 ASP A C 1
ATOM 1000 O O . ASP A 1 126 ? -19.574 -6.926 32.270 1.00 95.69 126 ASP A O 1
ATOM 1004 N N . ALA A 1 127 ? -19.811 -7.100 30.059 1.00 95.25 127 ALA A N 1
ATOM 1005 C CA . ALA A 1 127 ? -21.148 -7.693 30.135 1.00 95.25 127 ALA A CA 1
ATOM 1006 C C . ALA A 1 127 ? -21.137 -9.117 30.716 1.00 95.25 127 ALA A C 1
ATOM 1008 O O . ALA A 1 127 ? -21.985 -9.448 31.540 1.00 95.25 127 ALA A O 1
ATOM 1009 N N . SER A 1 128 ? -20.174 -9.947 30.307 1.00 96.50 128 SER A N 1
ATOM 1010 C CA . SER A 1 128 ? -20.012 -11.304 30.840 1.00 96.50 128 SER A CA 1
ATOM 1011 C C . SER A 1 128 ? -19.627 -11.299 32.319 1.00 96.50 128 SER A C 1
ATOM 1013 O O . SER A 1 128 ? -20.068 -12.168 33.065 1.00 96.50 128 SER A O 1
ATOM 1015 N N . GLU A 1 129 ? -18.791 -10.353 32.739 1.00 96.56 129 GLU A N 1
ATOM 1016 C CA . GLU A 1 129 ? -18.378 -10.211 34.134 1.00 96.56 129 GLU A CA 1
ATOM 1017 C C . GLU A 1 129 ? -19.529 -9.680 34.997 1.00 96.56 129 GLU A C 1
ATOM 1019 O O . GLU A 1 129 ? -19.770 -10.230 36.065 1.00 96.56 129 GLU A O 1
ATOM 1024 N N . ALA A 1 130 ? -20.340 -8.739 34.491 1.00 96.75 130 ALA A N 1
ATOM 1025 C CA . ALA A 1 130 ? -21.572 -8.315 35.163 1.00 96.75 130 ALA A CA 1
ATOM 1026 C C . ALA A 1 130 ? -22.534 -9.492 35.408 1.00 96.75 130 ALA A C 1
ATOM 1028 O O . ALA A 1 130 ? -23.064 -9.633 36.509 1.00 96.75 130 ALA A O 1
ATOM 1029 N N . GLU A 1 131 ? -22.732 -10.352 34.402 1.00 97.31 131 GLU A N 1
ATOM 1030 C CA . GLU A 1 131 ? -23.566 -11.555 34.527 1.00 97.31 131 GLU A CA 1
ATOM 1031 C C . GLU A 1 131 ? -23.005 -12.523 35.583 1.00 97.31 131 GLU A C 1
ATOM 1033 O O . GLU A 1 131 ? -23.762 -13.149 36.327 1.00 97.31 131 GLU A O 1
ATOM 1038 N N . GLN A 1 132 ? -21.678 -12.646 35.674 1.00 97.06 132 GLN A N 1
ATOM 1039 C CA . GLN A 1 132 ? -21.038 -13.481 36.686 1.00 97.06 132 GLN A CA 1
ATOM 1040 C C . GLN A 1 132 ? -21.198 -12.893 38.094 1.00 97.06 132 GLN A C 1
ATOM 1042 O O . GLN A 1 132 ? -21.591 -13.620 39.003 1.00 97.06 132 GLN A O 1
ATOM 1047 N N . CYS A 1 133 ? -20.980 -11.587 38.270 1.00 96.56 133 CYS A N 1
ATOM 1048 C CA . CYS A 1 133 ? -21.202 -10.903 39.544 1.00 96.56 133 CYS A CA 1
ATOM 1049 C C . CYS A 1 133 ? -22.653 -11.055 40.025 1.00 96.56 133 CYS A C 1
ATOM 1051 O O . CYS A 1 133 ? -22.885 -11.323 41.203 1.00 96.56 133 CYS A O 1
ATOM 1053 N N . GLU A 1 134 ? -23.632 -10.928 39.121 1.00 97.50 134 GLU A N 1
ATOM 1054 C CA . GLU A 1 134 ? -25.051 -11.139 39.434 1.00 97.50 134 GLU A CA 1
ATOM 1055 C C . GLU A 1 134 ? -25.314 -12.569 39.925 1.00 97.50 134 GLU A C 1
ATOM 1057 O O . GLU A 1 134 ? -25.978 -12.762 40.948 1.00 97.50 134 GLU A O 1
ATOM 1062 N N . LYS A 1 135 ? -24.757 -13.576 39.239 1.00 97.88 135 LYS A N 1
ATOM 1063 C CA . LYS A 1 135 ? -24.869 -14.986 39.644 1.00 97.88 135 LYS A CA 1
ATOM 1064 C C . LYS A 1 135 ? -24.236 -15.244 41.006 1.00 97.88 135 LYS A C 1
ATOM 1066 O O . LYS A 1 135 ? -24.861 -15.900 41.835 1.00 97.88 135 LYS A O 1
ATOM 1071 N N . ASP A 1 136 ? -23.039 -14.720 41.251 1.00 97.50 136 ASP A N 1
ATOM 1072 C CA . ASP A 1 136 ? -22.305 -14.940 42.500 1.00 97.50 136 ASP A CA 1
ATOM 1073 C C . ASP A 1 136 ? -23.021 -14.284 43.691 1.00 97.50 136 ASP A C 1
ATOM 1075 O O . ASP A 1 136 ? -23.186 -14.909 44.743 1.00 97.50 136 ASP A O 1
ATOM 1079 N N . LEU A 1 137 ? -23.526 -13.056 43.517 1.00 97.06 137 LEU A N 1
ATOM 1080 C CA . LEU A 1 137 ? -24.338 -12.367 44.525 1.00 97.06 137 LEU A CA 1
ATOM 1081 C C . LEU A 1 137 ? -25.650 -13.106 44.805 1.00 97.06 137 LEU A C 1
ATOM 1083 O O . LEU A 1 137 ? -26.027 -13.267 45.968 1.00 97.06 137 LEU A O 1
ATOM 1087 N N . THR A 1 138 ? -26.327 -13.584 43.758 1.00 96.88 138 THR A N 1
ATOM 1088 C CA . THR A 1 138 ? -27.570 -14.358 43.887 1.00 96.88 138 THR A CA 1
ATOM 1089 C C . THR A 1 138 ? -27.316 -15.665 44.634 1.00 96.88 138 THR A C 1
ATOM 1091 O O . THR A 1 138 ? -28.017 -15.960 45.597 1.00 96.88 138 THR A O 1
ATOM 1094 N N . ALA A 1 139 ? -26.262 -16.403 44.279 1.00 97.56 139 ALA A N 1
ATOM 1095 C CA . ALA A 1 139 ? -25.898 -17.653 44.940 1.00 97.56 139 ALA A CA 1
ATOM 1096 C C . ALA A 1 139 ? -25.547 -17.453 46.426 1.00 97.56 139 ALA A C 1
ATOM 1098 O O . ALA A 1 139 ? -25.997 -18.225 47.275 1.00 97.56 139 ALA A O 1
ATOM 1099 N N . ALA A 1 140 ? -24.787 -16.405 46.766 1.00 97.19 140 ALA A N 1
ATOM 1100 C CA . ALA A 1 140 ? -24.477 -16.072 48.159 1.00 97.19 140 ALA A CA 1
ATOM 1101 C C . ALA A 1 140 ? -25.736 -15.671 48.951 1.00 97.19 140 ALA A C 1
ATOM 1103 O O . ALA A 1 140 ? -25.891 -16.060 50.112 1.00 97.19 140 ALA A O 1
ATOM 1104 N N . SER A 1 141 ? -26.653 -14.935 48.313 1.00 95.94 141 SER A N 1
ATOM 1105 C CA . SER A 1 141 ? -27.941 -14.549 48.894 1.00 95.94 141 SER A CA 1
ATOM 1106 C C . SER A 1 141 ? -28.830 -15.765 49.171 1.00 95.94 141 SER A C 1
ATOM 1108 O O . SER A 1 141 ? -29.321 -15.923 50.289 1.00 95.94 141 SER A O 1
ATOM 1110 N N . GLU A 1 142 ? -28.975 -16.666 48.196 1.00 97.19 142 GLU A N 1
ATOM 1111 C CA . GLU A 1 142 ? -29.757 -17.902 48.316 1.00 97.19 142 GLU A CA 1
ATOM 1112 C C . GLU A 1 142 ? -29.181 -18.864 49.366 1.00 97.19 142 GLU A C 1
ATOM 1114 O O . GLU A 1 142 ? -29.934 -19.533 50.074 1.00 97.19 142 GLU A O 1
ATOM 1119 N N . ALA A 1 143 ? -27.854 -18.902 49.520 1.00 97.00 143 ALA A N 1
ATOM 1120 C CA . ALA A 1 143 ? -27.180 -19.666 50.569 1.00 97.00 143 ALA A CA 1
ATOM 1121 C C . ALA A 1 143 ? -27.295 -19.029 51.970 1.00 97.00 143 ALA A C 1
ATOM 1123 O O . ALA A 1 143 ? -26.954 -19.670 52.966 1.00 97.00 143 ALA A O 1
ATOM 1124 N N . GLY A 1 144 ? -27.750 -17.774 52.066 1.00 96.06 144 GLY A N 1
ATOM 1125 C CA . GLY A 1 144 ? -27.804 -17.016 53.317 1.00 96.06 144 GLY A CA 1
ATOM 1126 C C . GLY A 1 144 ? -26.429 -16.608 53.863 1.00 96.06 144 GLY A C 1
ATOM 1127 O O . GLY A 1 144 ? -26.324 -16.253 55.041 1.00 96.06 144 GLY A O 1
ATOM 1128 N N . ASP A 1 145 ? -25.370 -16.644 53.044 1.00 96.50 145 ASP A N 1
ATOM 1129 C CA . ASP A 1 145 ? -24.018 -16.251 53.452 1.00 96.50 145 ASP A CA 1
ATOM 1130 C C . ASP A 1 145 ? -23.842 -14.732 53.345 1.00 96.50 145 ASP A C 1
ATOM 1132 O O . ASP A 1 145 ? -23.289 -14.183 52.390 1.00 96.50 145 ASP A O 1
ATOM 1136 N N . VAL A 1 146 ? -24.319 -14.033 54.374 1.00 95.38 146 VAL A N 1
ATOM 1137 C CA . VAL A 1 146 ? -24.255 -12.566 54.460 1.00 95.38 146 VAL A CA 1
ATOM 1138 C C . VAL A 1 146 ? -22.812 -12.049 54.417 1.00 95.38 146 VAL A C 1
ATOM 1140 O O . VAL A 1 146 ? -22.574 -10.934 53.952 1.00 95.38 146 VAL A O 1
ATOM 1143 N N . ARG A 1 147 ? -21.833 -12.833 54.890 1.00 95.88 147 ARG A N 1
ATOM 1144 C CA . ARG A 1 147 ? -20.429 -12.408 54.902 1.00 95.88 147 ARG A CA 1
ATOM 1145 C C . ARG A 1 147 ? -19.843 -12.443 53.497 1.00 95.88 147 ARG A C 1
ATOM 1147 O O . ARG A 1 147 ? -19.211 -11.465 53.101 1.00 95.88 147 ARG A O 1
ATOM 1154 N N . GLU A 1 148 ? -20.049 -13.532 52.760 1.00 96.31 148 GLU A N 1
ATOM 1155 C CA . GLU A 1 148 ? -19.584 -13.609 51.373 1.00 96.31 148 GLU A CA 1
ATOM 1156 C C . GLU A 1 148 ? -20.342 -12.613 50.491 1.00 96.31 148 GLU A C 1
ATOM 1158 O O . GLU A 1 148 ? -19.718 -11.920 49.694 1.00 96.31 148 GLU A O 1
ATOM 1163 N N . MET A 1 149 ? -21.646 -12.425 50.715 1.00 96.56 149 MET A N 1
ATOM 1164 C CA . MET A 1 149 ? -22.438 -11.409 50.016 1.00 96.56 149 MET A CA 1
ATOM 1165 C C . MET A 1 149 ? -21.877 -9.992 50.224 1.00 96.56 149 MET A C 1
ATOM 1167 O O . MET A 1 149 ? -21.721 -9.252 49.257 1.00 96.56 149 MET A O 1
ATOM 1171 N N . ALA A 1 150 ? -21.520 -9.613 51.457 1.00 96.38 150 ALA A N 1
ATOM 1172 C CA . ALA A 1 150 ? -20.929 -8.300 51.735 1.00 96.38 150 ALA A CA 1
ATOM 1173 C C . ALA A 1 150 ? -19.563 -8.110 51.049 1.00 96.38 150 ALA A C 1
ATOM 1175 O O . ALA A 1 150 ? -19.255 -7.026 50.555 1.00 96.38 150 ALA A O 1
ATOM 1176 N N . LYS A 1 151 ? -18.748 -9.169 50.997 1.00 97.25 151 LYS A N 1
ATOM 1177 C CA . LYS A 1 151 ? -17.448 -9.161 50.318 1.00 97.25 151 LYS A CA 1
ATOM 1178 C C . LYS A 1 151 ? -17.605 -9.043 48.799 1.00 97.25 151 LYS A C 1
ATOM 1180 O O . LYS A 1 151 ? -16.947 -8.195 48.203 1.00 97.25 151 LYS A O 1
ATOM 1185 N N . LEU A 1 152 ? -18.478 -9.856 48.198 1.00 97.12 152 LEU A N 1
ATOM 1186 C CA . LEU A 1 152 ? -18.784 -9.819 46.766 1.00 97.12 152 LEU A CA 1
ATOM 1187 C C . LEU A 1 152 ? -19.378 -8.470 46.355 1.00 97.12 152 LEU A C 1
ATOM 1189 O O . LEU A 1 152 ? -19.011 -7.945 45.305 1.00 97.12 152 LEU A O 1
ATOM 1193 N N . ALA A 1 153 ? -20.246 -7.881 47.183 1.00 96.19 153 ALA A N 1
ATOM 1194 C CA . ALA A 1 153 ? -20.819 -6.562 46.932 1.00 96.19 153 ALA A CA 1
ATOM 1195 C C . ALA A 1 153 ? -19.727 -5.486 46.879 1.00 96.19 153 ALA A C 1
ATOM 1197 O O . ALA A 1 153 ? -19.634 -4.774 45.886 1.00 96.19 153 ALA A O 1
ATOM 1198 N N . ALA A 1 154 ? -18.831 -5.446 47.871 1.00 95.88 154 ALA A N 1
ATOM 1199 C CA . ALA A 1 154 ? -17.734 -4.480 47.897 1.00 95.88 154 ALA A CA 1
ATOM 1200 C C . ALA A 1 154 ? -16.790 -4.612 46.685 1.00 95.88 154 ALA A C 1
ATOM 1202 O O . ALA A 1 154 ? -16.363 -3.608 46.119 1.00 95.88 154 ALA A O 1
ATOM 1203 N N . THR A 1 155 ? -16.466 -5.840 46.255 1.00 96.19 155 THR A N 1
ATOM 1204 C CA . THR A 1 155 ? -15.635 -6.044 45.054 1.00 96.19 155 THR A CA 1
ATOM 1205 C C . THR A 1 155 ? -16.373 -5.686 43.767 1.00 96.19 155 THR A C 1
ATOM 1207 O O . THR A 1 155 ? -15.770 -5.118 42.859 1.00 96.19 155 THR A O 1
ATOM 1210 N N . THR A 1 156 ? -17.670 -5.995 43.693 1.00 96.12 156 THR A N 1
ATOM 1211 C CA . THR A 1 156 ? -18.505 -5.695 42.523 1.00 96.12 156 THR A CA 1
ATOM 1212 C C . THR A 1 156 ? -18.707 -4.193 42.368 1.00 96.12 156 THR A C 1
ATOM 1214 O O . THR A 1 156 ? -18.615 -3.702 41.252 1.00 96.12 156 THR A O 1
ATOM 1217 N N . GLU A 1 157 ? -18.928 -3.450 43.456 1.00 95.25 157 GLU A N 1
ATOM 1218 C CA . GLU A 1 157 ? -19.080 -1.988 43.430 1.00 95.25 157 GLU A CA 1
ATOM 1219 C C . GLU A 1 157 ? -17.840 -1.300 42.848 1.00 95.25 157 GLU A C 1
ATOM 1221 O O . GLU A 1 157 ? -17.968 -0.510 41.913 1.00 95.25 157 GLU A O 1
ATOM 1226 N N . LEU A 1 158 ? -16.644 -1.663 43.326 1.00 93.81 158 LEU A N 1
ATOM 1227 C CA . LEU A 1 158 ? -15.387 -1.095 42.828 1.00 93.81 158 LEU A CA 1
ATOM 1228 C C . LEU A 1 158 ? -15.195 -1.361 41.328 1.00 93.81 158 LEU A C 1
ATOM 1230 O O . LEU A 1 158 ? -14.868 -0.458 40.562 1.00 93.81 158 LEU A O 1
ATOM 1234 N N . TRP A 1 159 ? -15.418 -2.604 40.899 1.00 96.38 159 TRP A N 1
ATOM 1235 C CA . TRP A 1 159 ? -15.318 -2.966 39.488 1.00 96.38 159 TRP A CA 1
ATOM 1236 C C . TRP A 1 159 ? -16.385 -2.261 38.631 1.00 96.38 159 TRP A C 1
ATOM 1238 O O . TRP A 1 159 ? -16.101 -1.824 37.512 1.00 96.38 159 TRP A O 1
ATOM 1248 N N . LEU A 1 160 ? -17.608 -2.120 39.153 1.00 95.94 160 LEU A N 1
ATOM 1249 C CA . LEU A 1 160 ? -18.743 -1.541 38.439 1.00 95.94 160 LEU A CA 1
ATOM 1250 C C . LEU A 1 160 ? -18.532 -0.057 38.136 1.00 95.94 160 LEU A C 1
ATOM 1252 O O . LEU A 1 160 ? -18.949 0.392 37.067 1.00 95.94 160 LEU A O 1
ATOM 1256 N N . GLU A 1 161 ? -17.882 0.696 39.024 1.00 94.25 161 GLU A N 1
ATOM 1257 C CA . GLU A 1 161 ? -17.500 2.089 38.763 1.00 94.25 161 GLU A CA 1
ATOM 1258 C C . GLU A 1 161 ? -16.596 2.181 37.525 1.00 94.25 161 GLU A C 1
ATOM 1260 O O . GLU A 1 161 ? -16.936 2.863 36.551 1.00 94.25 161 GLU A O 1
ATOM 1265 N N . GLU A 1 162 ? -15.509 1.405 37.491 1.00 93.56 162 GLU A N 1
ATOM 1266 C CA . GLU A 1 162 ? -14.577 1.394 36.359 1.00 93.56 162 GLU A CA 1
ATOM 1267 C C . GLU A 1 162 ? -15.242 0.908 35.057 1.00 93.56 162 GLU A C 1
ATOM 1269 O O . GLU A 1 162 ? -15.039 1.484 33.981 1.00 93.56 162 GLU A O 1
ATOM 1274 N N . ALA A 1 163 ? -16.058 -0.149 35.129 1.00 94.31 163 ALA A N 1
ATOM 1275 C CA . ALA A 1 163 ? -16.791 -0.682 33.981 1.00 94.31 163 ALA A CA 1
ATOM 1276 C C . ALA A 1 163 ? -17.838 0.315 33.453 1.00 94.31 163 ALA A C 1
ATOM 1278 O O . ALA A 1 163 ? -18.058 0.421 32.239 1.00 94.31 163 ALA A O 1
ATOM 1279 N N . SER A 1 164 ? -18.464 1.090 34.341 1.00 93.38 164 SER A N 1
ATOM 1280 C CA . SER A 1 164 ? -19.440 2.120 33.977 1.00 93.38 164 SER A CA 1
ATOM 1281 C C . SER A 1 164 ? -18.788 3.278 33.227 1.00 93.38 164 SER A C 1
ATOM 1283 O O . SER A 1 164 ? -19.321 3.713 32.202 1.00 93.38 164 SER A O 1
ATOM 1285 N N . GLU A 1 165 ? -17.608 3.728 33.660 1.00 93.81 165 GLU A N 1
ATOM 1286 C CA . GLU A 1 165 ? -16.838 4.752 32.945 1.00 93.81 165 GLU A CA 1
ATOM 1287 C C . GLU A 1 165 ? -16.437 4.288 31.536 1.00 93.81 165 GLU A C 1
ATOM 1289 O O . GLU A 1 165 ? -16.652 5.006 30.548 1.00 93.81 165 GLU A O 1
ATOM 1294 N N . ARG A 1 166 ? -15.918 3.055 31.410 1.00 92.38 166 ARG A N 1
ATOM 1295 C CA . ARG A 1 166 ? -15.582 2.454 30.106 1.00 92.38 166 ARG A CA 1
ATOM 1296 C C . ARG A 1 166 ? -16.807 2.367 29.194 1.00 92.38 166 ARG A C 1
ATOM 1298 O O . ARG A 1 166 ? -16.745 2.762 28.025 1.00 92.38 166 ARG A O 1
ATOM 1305 N N . SER A 1 167 ? -17.936 1.911 29.736 1.00 92.62 167 SER A N 1
ATOM 1306 C CA . SER A 1 167 ? -19.211 1.800 29.022 1.00 92.62 167 SER A CA 1
ATOM 1307 C C . SER A 1 167 ? -19.723 3.159 28.533 1.00 92.62 167 SER A C 1
ATOM 1309 O O . SER A 1 167 ? -20.132 3.289 27.375 1.00 92.62 167 SER A O 1
ATOM 1311 N N . ALA A 1 168 ? -19.653 4.200 29.368 1.00 92.50 168 ALA A N 1
ATOM 1312 C CA . ALA A 1 168 ? -20.073 5.549 28.999 1.00 92.50 168 ALA A CA 1
ATOM 1313 C C . ALA A 1 168 ? -19.262 6.088 27.808 1.00 92.50 168 ALA A C 1
ATOM 1315 O O . ALA A 1 168 ? -19.842 6.534 26.813 1.00 92.50 168 ALA A O 1
ATOM 1316 N N . LYS A 1 169 ? -17.931 5.954 27.854 1.00 90.81 169 LYS A N 1
ATOM 1317 C CA . LYS A 1 169 ? -17.029 6.379 26.770 1.00 90.81 169 LYS A CA 1
ATOM 1318 C C . LYS A 1 169 ? -17.293 5.630 25.459 1.00 90.81 169 LYS A C 1
ATOM 1320 O O . LYS A 1 169 ? -17.285 6.224 24.373 1.00 90.81 169 LYS A O 1
ATOM 1325 N N . PHE A 1 170 ? -17.550 4.326 25.546 1.00 90.12 170 PHE A N 1
ATOM 1326 C CA . PHE A 1 170 ? -17.920 3.508 24.392 1.00 90.12 170 PHE A CA 1
ATOM 1327 C C . PHE A 1 170 ? -19.241 3.971 23.764 1.00 90.12 170 PHE A C 1
ATOM 1329 O O . PHE A 1 170 ? -19.321 4.168 22.547 1.00 90.12 170 PHE A O 1
ATOM 1336 N N . ASN A 1 171 ? -20.265 4.193 24.590 1.00 89.56 171 ASN A N 1
ATOM 1337 C CA . ASN A 1 171 ? -21.583 4.629 24.138 1.00 89.56 171 ASN A CA 1
ATOM 1338 C C . ASN A 1 171 ? -21.538 6.015 23.490 1.00 89.56 171 ASN A C 1
ATOM 1340 O O . ASN A 1 171 ? -22.123 6.202 22.424 1.00 89.56 171 ASN A O 1
ATOM 1344 N N . GLU A 1 172 ? -20.786 6.957 24.064 1.00 90.44 172 GLU A N 1
ATOM 1345 C CA . GLU A 1 172 ? -20.570 8.279 23.471 1.00 90.44 172 GLU A CA 1
ATOM 1346 C C . GLU A 1 172 ? -19.915 8.168 22.083 1.00 90.44 172 GLU A C 1
ATOM 1348 O O . GLU A 1 172 ? -20.351 8.795 21.114 1.00 90.44 172 GLU A O 1
ATOM 1353 N N . THR A 1 173 ? -18.894 7.318 21.954 1.00 85.88 173 THR A N 1
ATOM 1354 C CA . THR A 1 173 ? -18.194 7.097 20.680 1.00 85.88 173 THR A CA 1
ATOM 1355 C C . THR A 1 173 ? -19.122 6.479 19.630 1.00 85.88 173 THR A C 1
ATOM 1357 O O . THR A 1 173 ? -19.137 6.916 18.475 1.00 85.88 173 THR A O 1
ATOM 1360 N N . ARG A 1 174 ? -19.950 5.502 20.024 1.00 85.69 174 ARG A N 1
ATOM 1361 C CA . ARG A 1 174 ? -20.979 4.911 19.154 1.00 85.69 174 ARG A CA 1
ATOM 1362 C C . ARG A 1 174 ? -22.048 5.915 18.744 1.00 85.69 174 ARG A C 1
ATOM 1364 O O . ARG A 1 174 ? -22.486 5.866 17.596 1.00 85.69 174 ARG A O 1
ATOM 1371 N N . LEU A 1 175 ? -22.461 6.811 19.639 1.00 85.19 175 LEU A N 1
ATOM 1372 C CA . LEU A 1 175 ? -23.437 7.854 19.329 1.00 85.19 175 LEU A CA 1
ATOM 1373 C C . LEU A 1 175 ? -22.892 8.797 18.249 1.00 85.19 175 LEU A C 1
ATOM 1375 O O . LEU A 1 175 ? -23.529 8.967 17.213 1.00 85.19 175 LEU A O 1
ATOM 1379 N N . LYS A 1 176 ? -21.659 9.292 18.419 1.00 84.50 176 LYS A N 1
ATOM 1380 C CA . LYS A 1 176 ? -20.982 10.138 17.419 1.00 84.50 176 LYS A CA 1
ATOM 1381 C C . LYS A 1 176 ? -20.838 9.436 16.068 1.00 84.50 176 LYS A C 1
ATOM 1383 O O . LYS A 1 176 ? -20.974 10.059 15.017 1.00 84.50 176 LYS A O 1
ATOM 1388 N N . LEU A 1 177 ? -20.545 8.133 16.068 1.00 78.56 177 LEU A N 1
ATOM 1389 C CA . LEU A 1 177 ? -20.484 7.352 14.832 1.00 78.56 177 LEU A CA 1
ATOM 1390 C C . LEU A 1 177 ? -21.863 7.241 14.171 1.00 78.56 177 LEU A C 1
ATOM 1392 O O . LEU A 1 177 ? -21.971 7.421 12.959 1.00 78.56 177 LEU A O 1
ATOM 1396 N N . ARG A 1 178 ? -22.906 6.980 14.964 1.00 78.75 178 ARG A N 1
ATOM 1397 C CA . ARG A 1 178 ? -24.290 6.896 14.494 1.00 78.75 178 ARG A CA 1
ATOM 1398 C C . ARG A 1 178 ? -24.748 8.210 13.869 1.00 78.75 178 ARG A C 1
ATOM 1400 O O . ARG A 1 178 ? -25.326 8.167 12.793 1.00 78.75 178 ARG A O 1
ATOM 1407 N N . GLU A 1 1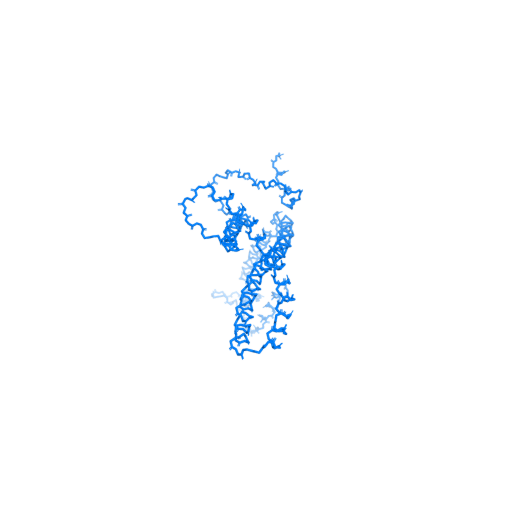79 ? -24.447 9.347 14.489 1.00 80.38 179 GLU A N 1
ATOM 1408 C CA . GLU A 1 179 ? -24.757 10.683 13.956 1.00 80.38 179 GLU A CA 1
ATOM 1409 C C . GLU A 1 179 ? -24.067 10.947 12.611 1.00 80.38 179 GLU A C 1
ATOM 1411 O O . GLU A 1 179 ? -24.666 11.480 11.677 1.00 80.38 179 GLU A O 1
ATOM 1416 N N . ARG A 1 180 ? -22.805 10.524 12.467 1.00 76.62 180 ARG A N 1
ATOM 1417 C CA . ARG A 1 180 ? -22.090 10.619 11.184 1.00 76.62 180 ARG A CA 1
ATOM 1418 C C . ARG A 1 180 ? -22.710 9.719 10.121 1.00 76.62 180 ARG A C 1
ATOM 1420 O O . ARG A 1 180 ? -22.802 10.119 8.968 1.00 76.62 180 ARG A O 1
ATOM 1427 N N . GLN A 1 181 ? -23.117 8.509 10.496 1.00 72.50 181 GLN A N 1
ATOM 1428 C CA . GLN A 1 181 ? -23.755 7.564 9.580 1.00 72.50 181 GLN A CA 1
ATOM 1429 C C . GLN A 1 181 ? -25.158 8.034 9.169 1.00 72.50 181 GLN A C 1
ATOM 1431 O O . GLN A 1 181 ? -25.498 7.935 7.994 1.00 72.50 181 GLN A O 1
ATOM 1436 N N . SER A 1 182 ? -25.938 8.606 10.092 1.00 70.44 182 SER A N 1
ATOM 1437 C CA . SER A 1 182 ? -27.285 9.113 9.814 1.00 70.44 182 SER A CA 1
ATOM 1438 C C . SER A 1 182 ? -27.279 10.333 8.893 1.00 70.44 182 SER A C 1
ATOM 1440 O O . SER A 1 182 ? -28.135 10.430 8.015 1.00 70.44 182 SER A O 1
ATOM 1442 N N . ALA A 1 183 ? -26.284 11.218 9.025 1.00 64.69 183 ALA A N 1
ATOM 1443 C CA . ALA A 1 183 ? -26.094 12.349 8.118 1.00 64.69 183 ALA A CA 1
ATOM 1444 C C . ALA A 1 183 ? -25.826 11.911 6.664 1.00 64.69 183 ALA A C 1
ATOM 1446 O O . ALA A 1 183 ? -26.190 12.618 5.727 1.00 64.69 183 ALA A O 1
ATOM 1447 N N . VAL A 1 184 ? -25.222 10.733 6.468 1.00 61.84 184 VAL A N 1
ATOM 1448 C CA . VAL A 1 184 ? -24.916 10.165 5.142 1.00 61.84 184 VAL A CA 1
ATOM 1449 C C . VAL A 1 184 ? -26.099 9.371 4.572 1.00 61.84 184 VAL A C 1
ATOM 1451 O O . VAL A 1 184 ? -26.248 9.279 3.357 1.00 61.84 184 VAL A O 1
ATOM 1454 N N . SER A 1 185 ? -26.973 8.824 5.422 1.00 57.38 185 SER A N 1
ATOM 1455 C CA . SER A 1 185 ? -28.101 7.973 5.019 1.00 57.38 185 SER A CA 1
ATOM 1456 C C . SER A 1 185 ? -29.435 8.709 4.830 1.00 57.38 185 SER A C 1
ATOM 1458 O O . SER A 1 185 ? -30.479 8.053 4.801 1.00 57.38 185 SER A O 1
ATOM 1460 N N . HIS A 1 186 ? -29.442 10.044 4.701 1.00 48.97 186 HIS A N 1
ATOM 1461 C CA . HIS A 1 186 ? -30.646 10.814 4.356 1.00 48.97 186 HIS A CA 1
ATOM 1462 C C . HIS A 1 186 ? -31.207 10.356 2.993 1.00 48.97 186 HIS A C 1
ATOM 1464 O O . HIS A 1 186 ? -30.830 10.868 1.944 1.00 48.97 186 HIS A O 1
ATOM 1470 N N . GLY A 1 187 ? -32.100 9.360 3.013 1.00 53.28 187 GLY A N 1
ATOM 1471 C CA . GLY A 1 187 ? -32.785 8.837 1.826 1.00 53.28 187 GLY A CA 1
ATOM 1472 C C . GLY A 1 187 ? -33.161 7.350 1.853 1.00 53.28 187 GLY A C 1
ATOM 1473 O O . GLY A 1 187 ? -33.964 6.937 1.022 1.00 53.28 187 GLY A O 1
ATOM 1474 N N . LEU A 1 188 ? -32.641 6.535 2.782 1.00 51.16 188 LEU A N 1
ATOM 1475 C CA . LEU A 1 188 ? -32.938 5.093 2.819 1.00 51.16 188 LEU A CA 1
ATOM 1476 C C . LEU A 1 188 ? -33.868 4.741 3.990 1.00 51.16 188 LEU A C 1
ATOM 1478 O O . LEU A 1 188 ? -33.450 4.642 5.139 1.00 51.16 188 LEU A O 1
ATOM 1482 N N . SER A 1 189 ? -35.155 4.568 3.672 1.00 48.72 189 SER A N 1
ATOM 1483 C CA . SER A 1 189 ? -36.226 4.145 4.585 1.00 48.72 189 SER A CA 1
ATOM 1484 C C . SER A 1 189 ? -36.196 2.622 4.783 1.00 48.72 189 SER A C 1
ATOM 1486 O O . SER A 1 189 ? -36.997 1.883 4.220 1.00 48.72 189 SER A O 1
ATOM 1488 N N . GLY A 1 190 ? -35.214 2.140 5.541 1.00 53.94 190 GLY A N 1
ATOM 1489 C CA . GLY A 1 190 ? -35.094 0.735 5.931 1.00 53.94 190 GLY A CA 1
ATOM 1490 C C . GLY A 1 190 ? -34.398 0.602 7.280 1.00 53.94 190 GLY A C 1
ATOM 1491 O O . GLY A 1 190 ? -33.753 1.544 7.728 1.00 53.94 190 GLY A O 1
ATOM 1492 N N . ASP A 1 191 ? -34.552 -0.550 7.930 1.00 48.91 191 ASP A N 1
ATOM 1493 C CA . ASP A 1 191 ? -33.955 -0.887 9.227 1.00 48.91 191 ASP A CA 1
ATOM 1494 C C . ASP A 1 191 ? -32.415 -0.847 9.130 1.00 48.91 191 ASP A C 1
ATOM 1496 O O . ASP A 1 191 ? -31.755 -1.812 8.734 1.00 48.91 191 ASP A O 1
ATOM 1500 N N . VAL A 1 192 ? -31.826 0.334 9.355 1.00 55.06 192 VAL A N 1
ATOM 1501 C CA . VAL A 1 192 ? -30.384 0.544 9.202 1.00 55.06 192 VAL A CA 1
ATOM 1502 C C . VAL A 1 192 ? -29.680 -0.121 10.377 1.00 55.06 192 VAL A C 1
ATOM 1504 O O . VAL A 1 192 ? -29.602 0.421 11.480 1.00 55.06 192 VAL A O 1
ATOM 1507 N N . VAL A 1 193 ? -29.110 -1.298 10.124 1.00 57.75 193 VAL A N 1
ATOM 1508 C CA . VAL A 1 193 ? -28.171 -1.945 11.041 1.00 57.75 193 VAL A CA 1
ATOM 1509 C C . VAL A 1 193 ? -26.930 -1.056 11.165 1.00 57.75 193 VAL A C 1
ATOM 1511 O O . VAL A 1 193 ? -26.039 -1.069 10.314 1.00 57.75 193 VAL A O 1
ATOM 1514 N N . PHE A 1 194 ? -26.875 -0.258 12.233 1.00 59.22 194 PHE A N 1
ATOM 1515 C CA . PHE A 1 194 ? -25.729 0.593 12.547 1.00 59.22 194 PHE A CA 1
ATOM 1516 C C . PHE A 1 194 ? -24.509 -0.269 12.875 1.00 59.22 194 PHE A C 1
ATOM 1518 O O . PHE A 1 194 ? -24.465 -0.955 13.900 1.00 59.22 194 PHE A O 1
ATOM 1525 N N . ARG A 1 195 ? -23.501 -0.223 12.003 1.00 64.62 195 ARG A N 1
ATOM 1526 C CA . ARG A 1 195 ? -22.247 -0.957 12.185 1.00 64.62 195 ARG A CA 1
ATOM 1527 C C . ARG A 1 195 ? -21.286 -0.160 13.062 1.00 64.62 195 ARG A C 1
ATOM 1529 O O . ARG A 1 195 ? -21.133 1.047 12.876 1.00 64.62 195 ARG A O 1
ATOM 1536 N N . SER A 1 196 ? -20.581 -0.855 13.958 1.00 61.66 196 SER A N 1
ATOM 1537 C CA . SER A 1 196 ? -19.510 -0.276 14.789 1.00 61.66 196 SER A CA 1
ATOM 1538 C C . SER A 1 196 ? -18.319 0.227 13.958 1.00 61.66 196 SER A C 1
ATOM 1540 O O . SER A 1 196 ? -17.561 1.071 14.422 1.00 61.66 196 SER A O 1
ATOM 1542 N N . VAL A 1 197 ? -18.175 -0.253 12.718 1.00 65.25 197 VAL A N 1
ATOM 1543 C CA . VAL A 1 197 ? -17.188 0.200 11.727 1.00 65.25 197 VAL A CA 1
ATOM 1544 C C . VAL A 1 197 ? -17.915 0.426 10.396 1.00 65.25 197 VAL A C 1
ATOM 1546 O O . VAL A 1 197 ? -18.805 -0.346 10.042 1.00 65.25 197 VAL A O 1
ATOM 1549 N N . GLY A 1 198 ? -17.560 1.483 9.658 1.00 68.06 198 GLY A N 1
ATOM 1550 C CA . GLY A 1 198 ? -18.033 1.675 8.279 1.00 68.06 198 GLY A CA 1
ATOM 1551 C C . GLY A 1 198 ? -17.500 0.601 7.317 1.00 68.06 198 GLY A C 1
ATOM 1552 O O . GLY A 1 198 ? -16.718 -0.263 7.710 1.00 68.06 198 GLY A O 1
ATOM 1553 N N . ASP A 1 199 ? -17.884 0.654 6.040 1.00 75.44 199 ASP A N 1
ATOM 1554 C CA . ASP A 1 199 ? -17.367 -0.278 5.024 1.00 75.44 199 ASP A CA 1
ATOM 1555 C C . ASP A 1 199 ? -15.958 0.120 4.547 1.00 75.44 199 ASP A C 1
ATOM 1557 O O . ASP A 1 199 ? -15.743 0.640 3.451 1.00 75.44 199 ASP A O 1
ATOM 1561 N N . VAL A 1 200 ? -14.976 -0.081 5.429 1.00 83.81 200 VAL A N 1
ATOM 1562 C CA . VAL A 1 200 ? -13.560 0.212 5.161 1.00 83.81 200 VAL A CA 1
ATOM 1563 C C . VAL A 1 200 ? -13.041 -0.639 3.999 1.00 83.81 200 VAL A C 1
ATOM 1565 O O . VAL A 1 200 ? -12.250 -0.159 3.188 1.00 83.81 200 VAL A O 1
ATOM 1568 N N . ALA A 1 201 ? -13.522 -1.880 3.876 1.00 81.75 201 ALA A N 1
ATOM 1569 C CA . ALA A 1 201 ? -13.132 -2.789 2.805 1.00 81.75 201 ALA A CA 1
ATOM 1570 C C . ALA A 1 201 ? -13.573 -2.267 1.430 1.00 81.75 201 ALA A C 1
ATOM 1572 O O . ALA A 1 201 ? -12.755 -2.251 0.508 1.00 81.75 201 ALA A O 1
ATOM 1573 N N . ALA A 1 202 ? -14.810 -1.775 1.296 1.00 80.50 202 ALA A N 1
ATOM 1574 C CA . ALA A 1 202 ? -15.264 -1.132 0.063 1.00 80.50 202 ALA A CA 1
ATOM 1575 C C . ALA A 1 202 ? -14.407 0.093 -0.297 1.00 80.50 202 ALA A C 1
ATOM 1577 O O . ALA A 1 202 ? -14.039 0.261 -1.459 1.00 80.50 202 ALA A O 1
ATOM 1578 N N . GLY A 1 203 ? -14.012 0.904 0.693 1.00 84.25 203 GLY A N 1
ATOM 1579 C CA . GLY A 1 203 ? -13.103 2.036 0.480 1.00 84.25 203 GLY A CA 1
ATOM 1580 C C . GLY A 1 203 ? -11.736 1.617 -0.081 1.00 84.25 203 GLY A C 1
ATOM 1581 O O . GLY A 1 203 ? -11.254 2.199 -1.053 1.00 84.25 203 GLY A O 1
ATOM 1582 N N . VAL A 1 204 ? -11.129 0.560 0.471 1.00 88.75 204 VAL A N 1
ATOM 1583 C CA . VAL A 1 204 ? -9.851 0.011 -0.028 1.00 88.75 204 VAL A CA 1
ATOM 1584 C C . VAL A 1 204 ? -10.006 -0.589 -1.432 1.00 88.75 204 VAL A C 1
ATOM 1586 O O . VAL A 1 204 ? -9.137 -0.412 -2.288 1.00 88.75 204 VAL A O 1
ATOM 1589 N N . GLN A 1 205 ? -11.125 -1.261 -1.715 1.00 84.56 205 GLN A N 1
ATOM 1590 C CA . GLN A 1 205 ? -11.422 -1.779 -3.057 1.00 84.56 205 GLN A CA 1
ATOM 1591 C C . GLN A 1 205 ? -11.585 -0.654 -4.085 1.00 84.56 205 GLN A C 1
ATOM 1593 O O . GLN A 1 205 ? -11.075 -0.761 -5.203 1.00 84.56 205 GLN A O 1
ATOM 1598 N N . GLN A 1 206 ? -12.252 0.438 -3.708 1.00 88.94 206 GLN A N 1
ATOM 1599 C CA . GLN A 1 206 ? -12.391 1.616 -4.556 1.00 88.94 206 GLN A CA 1
ATOM 1600 C C . GLN A 1 206 ? -11.026 2.241 -4.863 1.00 88.94 206 GLN A C 1
ATOM 1602 O O . GLN A 1 206 ? -10.753 2.549 -6.024 1.00 88.94 206 GLN A O 1
ATOM 1607 N N . LEU A 1 207 ? -10.143 2.362 -3.865 1.00 89.88 207 LEU A N 1
ATOM 1608 C CA . LEU A 1 207 ? -8.774 2.843 -4.068 1.00 89.88 207 LEU A CA 1
ATOM 1609 C C . LEU A 1 207 ? -8.019 1.977 -5.085 1.00 89.88 207 LEU A C 1
ATOM 1611 O O . LEU A 1 207 ? -7.450 2.510 -6.035 1.00 89.88 207 LEU A O 1
ATOM 1615 N N . LYS A 1 208 ? -8.077 0.645 -4.948 1.00 90.81 208 LYS A N 1
ATOM 1616 C CA . LYS A 1 208 ? -7.462 -0.289 -5.908 1.00 90.81 208 LYS A CA 1
ATOM 1617 C C . LYS A 1 208 ? -7.941 -0.035 -7.340 1.00 90.81 208 LYS A C 1
ATOM 1619 O O . LYS A 1 208 ? -7.139 -0.041 -8.272 1.00 90.81 208 LYS A O 1
ATOM 1624 N N . LEU A 1 209 ? -9.242 0.189 -7.528 1.00 90.69 209 LEU A N 1
ATOM 1625 C CA . LEU A 1 209 ? -9.812 0.464 -8.848 1.00 90.69 209 LEU A CA 1
ATOM 1626 C C . LEU A 1 209 ? -9.312 1.797 -9.422 1.00 90.69 209 LEU A C 1
ATOM 1628 O O . LEU A 1 209 ? -8.974 1.860 -10.605 1.00 90.69 209 LEU A O 1
ATOM 1632 N N . VAL A 1 210 ? -9.240 2.842 -8.594 1.00 92.94 210 VAL A N 1
ATOM 1633 C CA . VAL A 1 210 ? -8.729 4.162 -8.994 1.00 92.94 210 VAL A CA 1
ATOM 1634 C C . VAL A 1 210 ? -7.256 4.079 -9.396 1.00 92.94 210 VAL A C 1
ATOM 1636 O O . VAL A 1 210 ? -6.913 4.557 -10.477 1.00 92.94 210 VAL A O 1
ATOM 1639 N N . ILE A 1 211 ? -6.420 3.413 -8.590 1.00 91.94 211 ILE A N 1
ATOM 1640 C CA . ILE A 1 211 ? -4.996 3.200 -8.890 1.00 91.94 211 ILE A CA 1
ATOM 1641 C C . ILE A 1 211 ? -4.847 2.462 -10.218 1.00 91.94 211 ILE A C 1
ATOM 1643 O O . ILE A 1 211 ? -4.184 2.962 -11.118 1.00 91.94 211 ILE A O 1
ATOM 1647 N N . ASN A 1 212 ? -5.520 1.321 -10.392 1.00 91.56 212 ASN A N 1
ATOM 1648 C CA . ASN A 1 212 ? -5.414 0.533 -11.623 1.00 91.56 212 ASN A CA 1
ATOM 1649 C C . ASN A 1 212 ? -5.827 1.332 -12.865 1.00 91.56 212 ASN A C 1
ATOM 1651 O O . ASN A 1 212 ? -5.162 1.269 -13.898 1.00 91.56 212 ASN A O 1
ATOM 1655 N N . LYS A 1 213 ? -6.918 2.102 -12.768 1.00 91.25 213 LYS A N 1
ATOM 1656 C CA . LYS A 1 213 ? -7.389 2.948 -13.868 1.00 91.25 213 LYS A CA 1
ATOM 1657 C C . LYS A 1 213 ? -6.379 4.045 -14.206 1.00 91.25 213 LYS A C 1
ATOM 1659 O O . LYS A 1 213 ? -6.140 4.301 -15.383 1.00 91.25 213 LYS A O 1
ATOM 1664 N N . HIS A 1 214 ? -5.812 4.694 -13.193 1.00 91.19 214 HIS A N 1
ATOM 1665 C CA . HIS A 1 214 ? -4.825 5.747 -13.397 1.00 91.19 214 HIS A CA 1
ATOM 1666 C C . HIS A 1 214 ? -3.524 5.184 -13.979 1.00 91.19 214 HIS A C 1
ATOM 1668 O O . HIS A 1 214 ? -3.051 5.671 -15.001 1.00 91.19 214 HIS A O 1
ATOM 1674 N N . MET A 1 215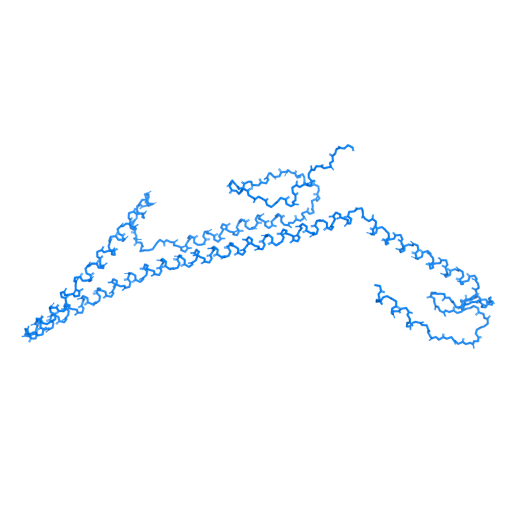 ? -3.019 4.086 -13.415 1.00 90.56 215 MET A N 1
ATOM 1675 C CA . MET A 1 215 ? -1.797 3.426 -13.870 1.00 90.56 215 MET A CA 1
ATOM 1676 C C . MET A 1 215 ? -1.893 2.906 -15.301 1.00 90.56 215 MET A C 1
ATOM 1678 O O . MET A 1 215 ? -0.924 3.005 -16.046 1.00 90.56 215 MET A O 1
ATOM 1682 N N . ALA A 1 216 ? -3.064 2.430 -15.735 1.00 88.88 216 ALA A N 1
ATOM 1683 C CA . ALA A 1 216 ? -3.284 2.090 -17.139 1.00 88.88 216 ALA A CA 1
ATOM 1684 C C . ALA A 1 216 ? -3.077 3.298 -18.073 1.00 88.88 216 ALA A C 1
ATOM 1686 O O . ALA A 1 216 ? -2.506 3.145 -19.150 1.00 88.88 216 ALA A O 1
ATOM 1687 N N . SER A 1 217 ? -3.494 4.498 -17.655 1.00 87.62 217 SER A N 1
ATOM 1688 C CA . SER A 1 217 ? -3.275 5.733 -18.416 1.00 87.62 217 SER A CA 1
ATOM 1689 C C . SER A 1 217 ? -1.820 6.200 -18.380 1.00 87.62 217 SER A C 1
ATOM 1691 O O . SER A 1 217 ? -1.346 6.726 -19.381 1.00 87.62 217 SER A O 1
ATOM 1693 N N . VAL A 1 218 ? -1.122 6.035 -17.253 1.00 87.81 218 VAL A N 1
ATOM 1694 C CA . VAL A 1 218 ? 0.308 6.374 -17.135 1.00 87.81 218 VAL A CA 1
ATOM 1695 C C . VAL A 1 218 ? 1.137 5.458 -18.032 1.00 87.81 218 VAL A C 1
ATOM 1697 O O . VAL A 1 218 ? 1.943 5.939 -18.818 1.00 87.81 218 VAL A O 1
ATOM 1700 N N . MET A 1 219 ? 0.868 4.149 -18.018 1.00 86.25 219 MET A N 1
ATOM 1701 C CA . MET A 1 219 ? 1.580 3.187 -18.867 1.00 86.25 219 MET A CA 1
ATOM 1702 C C . MET A 1 219 ? 1.433 3.477 -20.362 1.00 86.25 219 MET A C 1
ATOM 1704 O O . MET A 1 219 ? 2.354 3.183 -21.114 1.00 86.25 219 MET A O 1
ATOM 1708 N N . GLN A 1 220 ? 0.319 4.067 -20.810 1.00 83.25 220 GLN A N 1
ATOM 1709 C CA . GLN A 1 220 ? 0.159 4.494 -22.208 1.00 83.25 220 GLN A CA 1
ATOM 1710 C C . GLN A 1 220 ? 1.159 5.587 -22.614 1.00 83.25 220 GLN A C 1
ATOM 1712 O O . GLN A 1 220 ? 1.481 5.702 -23.790 1.00 83.25 220 GLN A O 1
ATOM 1717 N N . GLN A 1 221 ? 1.683 6.360 -21.661 1.00 82.25 221 GLN A N 1
ATOM 1718 C CA . GLN A 1 221 ? 2.672 7.412 -21.914 1.00 82.25 221 GLN A CA 1
ATOM 1719 C C . GLN A 1 221 ? 4.099 6.860 -22.040 1.00 82.25 221 GLN A C 1
ATOM 1721 O O . GLN A 1 221 ? 4.981 7.565 -22.520 1.00 82.25 221 GLN A O 1
ATOM 1726 N N . CYS A 1 222 ? 4.328 5.601 -21.654 1.00 78.25 222 CYS A N 1
ATOM 1727 C CA . CYS A 1 222 ? 5.633 4.947 -21.744 1.00 78.25 222 CYS A CA 1
ATOM 1728 C C . CYS A 1 222 ? 5.937 4.365 -23.139 1.00 78.25 222 CYS A C 1
ATOM 1730 O O . CYS A 1 222 ? 7.034 3.850 -23.350 1.00 78.25 222 CYS A O 1
ATOM 1732 N N . TRP A 1 223 ? 4.984 4.398 -24.080 1.00 68.81 223 TRP A N 1
ATOM 1733 C CA . TRP A 1 223 ? 5.152 3.812 -25.413 1.00 68.81 223 TRP A CA 1
ATOM 1734 C C . TRP A 1 223 ? 5.587 4.853 -26.443 1.00 68.81 223 TRP A C 1
ATOM 1736 O O . TRP A 1 223 ? 4.982 5.915 -26.581 1.00 68.81 223 TRP A O 1
ATOM 1746 N N . LEU A 1 224 ? 6.580 4.482 -27.249 1.00 57.84 224 LEU A N 1
ATOM 1747 C CA . LEU A 1 224 ? 6.737 5.009 -28.600 1.00 57.84 224 LEU A CA 1
ATOM 1748 C C . LEU A 1 224 ? 5.635 4.352 -29.446 1.00 57.84 224 LEU A C 1
ATOM 1750 O O . LEU A 1 224 ? 5.843 3.262 -29.971 1.00 57.84 224 LEU A O 1
ATOM 1754 N N . GLU A 1 225 ? 4.429 4.921 -29.507 1.00 51.50 225 GLU A N 1
ATOM 1755 C CA . GLU A 1 225 ? 3.452 4.420 -30.483 1.00 51.50 225 GLU A CA 1
ATOM 1756 C C . GLU A 1 225 ? 3.979 4.676 -31.905 1.00 51.50 225 GLU A C 1
ATOM 1758 O O . GLU A 1 225 ? 4.132 5.823 -32.334 1.00 51.50 225 GLU A O 1
ATOM 1763 N N . ASP A 1 226 ? 4.238 3.586 -32.633 1.00 54.62 226 ASP A N 1
ATOM 1764 C CA . ASP A 1 226 ? 4.367 3.546 -34.090 1.00 54.62 226 ASP A CA 1
ATOM 1765 C C . ASP A 1 226 ? 3.040 4.013 -34.715 1.00 54.62 226 ASP A C 1
ATOM 1767 O O . ASP A 1 226 ? 2.110 3.238 -34.940 1.00 54.62 226 ASP A O 1
ATOM 1771 N N . GLY A 1 227 ? 2.924 5.316 -34.954 1.00 40.94 227 GLY A N 1
ATOM 1772 C CA . GLY A 1 227 ? 1.756 5.926 -35.575 1.00 40.94 227 GLY A CA 1
ATOM 1773 C C . GLY A 1 227 ? 1.890 6.008 -37.089 1.00 40.94 227 GLY A C 1
ATOM 1774 O O . GLY A 1 227 ? 2.265 7.050 -37.625 1.00 40.94 227 GLY A O 1
ATOM 1775 N N . ASP A 1 228 ? 1.516 4.935 -37.781 1.00 41.53 228 ASP A N 1
ATOM 1776 C CA . ASP A 1 228 ? 1.041 5.015 -39.160 1.00 41.53 228 ASP A CA 1
ATOM 1777 C C . ASP A 1 228 ? -0.145 6.002 -39.205 1.00 41.53 228 ASP A C 1
ATOM 1779 O O . ASP A 1 228 ? -1.193 5.759 -38.611 1.00 41.53 228 ASP A O 1
ATOM 1783 N N . GLY A 1 229 ? 0.056 7.166 -39.832 1.00 42.56 229 GLY A N 1
ATOM 1784 C CA . GLY A 1 229 ? -0.969 7.980 -40.505 1.00 42.56 229 GLY A CA 1
ATOM 1785 C C . GLY A 1 229 ? -2.242 8.427 -39.764 1.00 42.56 229 GLY A C 1
ATOM 1786 O O . GLY A 1 229 ? -3.122 8.995 -40.408 1.00 42.56 229 GLY A O 1
ATOM 1787 N N . GLY A 1 230 ? -2.393 8.210 -38.460 1.00 38.88 230 GLY A N 1
ATOM 1788 C CA . GLY A 1 230 ? -3.578 8.606 -37.700 1.00 38.88 230 GLY A CA 1
ATOM 1789 C C . GLY A 1 230 ? -3.399 9.975 -37.058 1.00 38.88 230 GLY A C 1
ATOM 1790 O O . GLY A 1 230 ? -2.678 10.100 -36.078 1.00 38.88 230 GLY A O 1
ATOM 1791 N N . THR A 1 231 ? -4.057 10.999 -37.604 1.00 39.34 231 THR A N 1
ATOM 1792 C CA . THR A 1 231 ? -4.142 12.383 -37.099 1.00 39.34 231 THR A CA 1
ATOM 1793 C C . THR A 1 231 ? -3.996 12.496 -35.573 1.00 39.34 231 THR A C 1
ATOM 1795 O O . THR A 1 231 ? -4.956 12.336 -34.820 1.00 39.34 231 THR A O 1
ATOM 1798 N N . LEU A 1 232 ? -2.781 12.824 -35.125 1.00 42.66 232 LEU A N 1
ATOM 1799 C CA . LEU A 1 232 ? -2.467 13.206 -33.754 1.00 42.66 232 LEU A CA 1
ATOM 1800 C C . LEU A 1 232 ? -3.157 14.539 -33.450 1.00 42.66 232 LEU A C 1
ATOM 1802 O O . LEU A 1 232 ? -2.588 15.622 -33.604 1.00 42.66 232 LEU A O 1
ATOM 1806 N N . THR A 1 233 ? -4.401 14.484 -32.978 1.00 38.28 233 THR A N 1
ATOM 1807 C CA . THR A 1 233 ? -4.893 15.538 -32.095 1.00 38.28 233 THR A CA 1
ATOM 1808 C C . THR A 1 233 ? -3.954 15.562 -30.899 1.00 38.28 233 THR A C 1
ATOM 1810 O O . THR A 1 233 ? -3.979 14.636 -30.091 1.00 38.28 233 THR A O 1
ATOM 1813 N N . LYS A 1 234 ? -3.112 16.600 -30.814 1.00 42.59 234 LYS A N 1
ATOM 1814 C CA . LYS A 1 234 ? -2.351 16.970 -29.617 1.00 42.59 234 LYS A CA 1
ATOM 1815 C C . LYS A 1 234 ? -3.300 16.913 -28.422 1.00 42.59 234 LYS A C 1
ATOM 1817 O O . LYS A 1 234 ? -4.065 17.851 -28.202 1.00 42.59 234 LYS A O 1
ATOM 1822 N N . ARG A 1 235 ? -3.307 15.799 -27.690 1.00 41.59 235 ARG A N 1
ATOM 1823 C CA . ARG A 1 235 ? -4.057 15.713 -26.443 1.00 41.59 235 ARG A CA 1
ATOM 1824 C C . ARG A 1 235 ? -3.293 16.587 -25.455 1.00 41.59 235 ARG A C 1
ATOM 1826 O O . ARG A 1 235 ? -2.106 16.332 -25.249 1.00 41.59 235 ARG A O 1
ATOM 1833 N N . PRO A 1 236 ? -3.905 17.648 -24.907 1.00 39.53 236 PRO A N 1
ATOM 1834 C CA . PRO A 1 236 ? -3.248 18.425 -23.878 1.00 39.53 236 PRO A CA 1
ATOM 1835 C C . PRO A 1 236 ? -2.927 17.477 -22.725 1.00 39.53 236 PRO A C 1
ATOM 1837 O O . PRO A 1 236 ? -3.787 16.712 -22.286 1.00 39.53 236 PRO A O 1
ATOM 1840 N N . MET A 1 237 ? -1.667 17.520 -22.294 1.00 40.94 237 MET A N 1
ATOM 1841 C CA . MET A 1 237 ? -1.184 16.911 -21.063 1.00 40.94 237 MET A CA 1
ATOM 1842 C C . MET A 1 237 ? -2.222 17.212 -19.977 1.00 40.94 237 MET A C 1
ATOM 1844 O O . MET A 1 237 ? -2.546 18.380 -19.743 1.00 40.94 237 MET A O 1
ATOM 1848 N N . THR A 1 238 ? -2.824 16.181 -19.386 1.00 40.00 238 THR A N 1
ATOM 1849 C CA . THR A 1 238 ? -3.745 16.360 -18.263 1.00 40.00 238 THR A CA 1
ATOM 1850 C C . THR A 1 238 ? -2.954 16.986 -17.125 1.00 40.00 238 THR A C 1
ATOM 1852 O O . THR A 1 238 ? -2.233 16.290 -16.416 1.00 40.00 238 THR A O 1
ATOM 1855 N N . ARG A 1 239 ? -3.051 18.313 -16.988 1.00 36.31 239 ARG A N 1
ATOM 1856 C CA . ARG A 1 239 ? -2.632 19.033 -15.790 1.00 36.31 239 ARG A CA 1
ATOM 1857 C C . ARG A 1 239 ? -3.403 18.431 -14.626 1.00 36.31 239 ARG A C 1
ATOM 1859 O O . ARG A 1 239 ? -4.627 18.529 -14.576 1.00 36.31 239 ARG A O 1
ATOM 1866 N N . ILE A 1 240 ? -2.684 17.795 -13.715 1.00 43.66 240 ILE A N 1
ATOM 1867 C CA . ILE A 1 240 ? -3.172 17.627 -12.356 1.00 43.66 240 ILE A CA 1
ATOM 1868 C C . ILE A 1 240 ? -2.882 18.973 -11.697 1.00 43.66 240 ILE A C 1
ATOM 1870 O O . ILE A 1 240 ? -1.721 19.355 -11.551 1.00 43.66 240 ILE A O 1
ATOM 1874 N N . ASP A 1 241 ? -3.925 19.748 -11.403 1.00 40.38 241 ASP A N 1
ATOM 1875 C CA . ASP A 1 241 ? -3.756 21.005 -10.681 1.00 40.38 241 ASP A CA 1
ATOM 1876 C C . ASP A 1 241 ? -3.082 20.707 -9.326 1.00 40.38 241 ASP A C 1
ATOM 1878 O O . ASP A 1 241 ? -3.612 19.908 -8.550 1.00 40.38 241 ASP A O 1
ATOM 1882 N N . LYS A 1 242 ? -1.954 21.393 -9.050 1.00 41.31 242 LYS A N 1
ATOM 1883 C CA . LYS A 1 242 ? -1.137 21.398 -7.806 1.00 41.31 242 LYS A CA 1
ATOM 1884 C C . LYS A 1 242 ? 0.106 20.483 -7.706 1.00 41.31 242 LYS A C 1
ATOM 1886 O O . LYS A 1 242 ? 0.478 20.126 -6.594 1.00 41.31 242 LYS A O 1
ATOM 1891 N N . LEU A 1 243 ? 0.803 20.170 -8.798 1.00 40.72 243 LEU A N 1
ATOM 1892 C CA . LEU A 1 243 ? 2.227 19.790 -8.712 1.00 40.72 243 LEU A CA 1
ATOM 1893 C C . LEU A 1 243 ? 3.091 20.954 -9.214 1.00 40.72 243 LEU A C 1
ATOM 1895 O O . LEU A 1 243 ? 2.998 21.321 -10.385 1.00 40.72 243 LEU A O 1
ATOM 1899 N N . GLU A 1 244 ? 3.864 21.569 -8.312 1.00 44.06 244 GLU A N 1
ATOM 1900 C CA . GLU A 1 244 ? 4.769 22.694 -8.616 1.00 44.06 244 GLU A CA 1
ATOM 1901 C C . GLU A 1 244 ? 6.103 22.253 -9.236 1.00 44.06 244 GLU A C 1
ATOM 1903 O O . GLU A 1 244 ? 6.747 23.074 -9.880 1.00 44.06 244 GLU A O 1
ATOM 1908 N N . ASP A 1 245 ? 6.444 20.964 -9.188 1.00 48.94 245 ASP A N 1
ATOM 1909 C CA . ASP A 1 245 ? 7.659 20.430 -9.802 1.00 48.94 245 ASP A CA 1
ATOM 1910 C C . ASP A 1 245 ? 7.309 19.305 -10.782 1.00 48.94 245 ASP A C 1
ATOM 1912 O O . ASP A 1 245 ? 7.002 18.176 -10.405 1.00 48.94 245 ASP A O 1
ATOM 1916 N N . GLN A 1 246 ? 7.305 19.635 -12.076 1.00 45.75 246 GLN A N 1
ATOM 1917 C CA . GLN A 1 246 ? 7.321 18.635 -13.142 1.00 45.75 246 GLN A CA 1
ATOM 1918 C C . GLN A 1 246 ? 8.778 18.293 -13.484 1.00 45.75 246 GLN A C 1
ATOM 1920 O O . GLN A 1 246 ? 9.550 19.223 -13.746 1.00 45.75 246 GLN A O 1
ATOM 1925 N N . PRO A 1 247 ? 9.142 17.002 -13.597 1.00 43.91 247 PRO A N 1
ATOM 1926 C CA . PRO A 1 247 ? 10.400 16.584 -14.206 1.00 43.91 247 PRO A CA 1
ATOM 1927 C C . PRO A 1 247 ? 10.466 17.141 -15.639 1.00 43.91 247 PRO A C 1
ATOM 1929 O O . PRO A 1 247 ? 9.673 16.794 -16.518 1.00 43.91 247 PRO A O 1
ATOM 1932 N N . CYS A 1 248 ? 11.347 18.114 -15.878 1.00 45.91 248 CYS A N 1
ATOM 1933 C CA . CYS A 1 248 ? 11.388 18.904 -17.116 1.00 45.91 248 CYS A CA 1
ATOM 1934 C C . CYS A 1 248 ? 12.333 18.324 -18.185 1.00 45.91 248 CYS A C 1
ATOM 1936 O O . CYS A 1 248 ? 12.625 18.976 -19.191 1.00 45.91 248 CYS A O 1
ATOM 1938 N N . HIS A 1 249 ? 12.772 17.075 -18.014 1.00 43.28 249 HIS A N 1
ATOM 1939 C CA . HIS A 1 249 ? 13.858 16.463 -18.790 1.00 43.28 249 HIS A CA 1
ATOM 1940 C C . HIS A 1 249 ? 13.552 16.331 -20.293 1.00 43.28 249 HIS A C 1
ATOM 1942 O O . HIS A 1 249 ? 14.473 16.311 -21.110 1.00 43.28 249 HIS A O 1
ATOM 1948 N N . LEU A 1 250 ? 12.270 16.333 -20.680 1.00 40.78 250 LEU A N 1
ATOM 1949 C CA . LEU A 1 250 ? 11.819 16.231 -22.075 1.00 40.78 250 LEU A CA 1
ATOM 1950 C C . LEU A 1 250 ? 11.186 17.522 -22.637 1.00 40.78 250 LEU A C 1
ATOM 1952 O O . LEU A 1 250 ? 10.861 17.584 -23.824 1.00 40.78 250 LEU A O 1
ATOM 1956 N N . GLN A 1 251 ? 11.040 18.592 -21.843 1.00 43.34 251 GLN A N 1
ATOM 1957 C CA . GLN A 1 251 ? 10.343 19.814 -22.287 1.00 43.34 251 GLN A CA 1
ATOM 1958 C C . GLN A 1 251 ? 11.145 20.674 -23.285 1.00 43.34 251 GLN A C 1
ATOM 1960 O O . GLN A 1 251 ? 10.572 21.517 -23.976 1.00 43.34 251 GLN A O 1
ATOM 1965 N N . CYS A 1 252 ? 12.453 20.445 -23.439 1.00 34.50 252 CYS A N 1
ATOM 1966 C CA . CYS A 1 252 ? 13.311 21.265 -24.307 1.00 34.50 252 CYS A CA 1
ATOM 1967 C C . CYS A 1 252 ? 13.268 20.928 -25.811 1.00 34.50 252 CYS A C 1
ATOM 1969 O O . CYS A 1 252 ? 13.962 21.570 -26.597 1.00 34.50 252 CYS A O 1
ATOM 1971 N N . TRP A 1 253 ? 12.463 19.960 -26.250 1.00 37.81 253 TRP A N 1
ATOM 1972 C CA . TRP A 1 253 ? 12.576 19.414 -27.612 1.00 37.81 253 TRP A CA 1
ATOM 1973 C C . TRP A 1 253 ? 11.615 20.034 -28.638 1.00 37.81 253 TRP A C 1
ATOM 1975 O O . TRP A 1 253 ? 11.651 19.691 -29.817 1.00 37.81 253 TRP A O 1
ATOM 1985 N N . ALA A 1 254 ? 10.791 21.006 -28.234 1.00 36.09 254 ALA A N 1
ATOM 1986 C CA . ALA A 1 254 ? 9.784 21.621 -29.106 1.00 36.09 254 ALA A CA 1
ATOM 1987 C C . ALA A 1 254 ? 10.227 22.913 -29.829 1.00 36.09 254 ALA A C 1
ATOM 1989 O O . ALA A 1 254 ? 9.378 23.602 -30.398 1.00 36.09 254 ALA A O 1
ATOM 1990 N N . SER A 1 255 ? 11.522 23.253 -29.848 1.00 38.25 255 SER A N 1
ATOM 1991 C CA . SER A 1 255 ? 11.971 24.573 -30.328 1.00 38.25 255 SER A CA 1
ATOM 1992 C C . SER A 1 255 ? 13.125 24.563 -31.329 1.00 38.25 255 SER A C 1
ATOM 1994 O O . SER A 1 255 ? 13.925 25.481 -31.291 1.00 38.25 255 SER A O 1
ATOM 1996 N N . TYR A 1 256 ? 13.212 23.617 -32.267 1.00 34.47 256 TYR A N 1
ATOM 1997 C CA . TYR A 1 256 ? 14.016 23.837 -33.484 1.00 34.47 256 TYR A CA 1
ATOM 1998 C C . TYR A 1 256 ? 13.375 23.198 -34.719 1.00 34.47 256 TYR A C 1
ATOM 2000 O O . TYR A 1 256 ? 13.820 22.190 -35.251 1.00 34.47 256 TYR A O 1
ATOM 2008 N N . SER A 1 257 ? 12.323 23.843 -35.217 1.00 36.47 257 SER A N 1
ATOM 2009 C CA . SER A 1 257 ? 12.008 23.808 -36.646 1.00 36.47 257 SER A CA 1
ATOM 2010 C C . SER A 1 257 ? 11.360 25.128 -37.041 1.00 36.47 257 SER A C 1
ATOM 2012 O O . SER A 1 257 ? 10.151 25.308 -36.910 1.00 36.47 257 SER A O 1
ATOM 2014 N N . LYS A 1 258 ? 12.206 26.091 -37.425 1.00 34.91 258 LYS A N 1
ATOM 2015 C CA . LYS A 1 258 ? 11.878 27.240 -38.283 1.00 34.91 258 LYS A CA 1
ATOM 2016 C C . LYS A 1 258 ? 13.157 28.011 -38.627 1.00 34.91 258 LYS A C 1
ATOM 2018 O O . LYS A 1 258 ? 13.518 28.955 -37.926 1.00 34.91 258 LYS A O 1
ATOM 2023 N N . LYS A 1 259 ? 13.806 27.607 -39.718 1.00 33.66 259 LYS A N 1
ATOM 2024 C CA . LYS A 1 259 ? 14.121 28.415 -40.912 1.00 33.66 259 LYS A CA 1
ATOM 2025 C C . LYS A 1 259 ? 15.106 27.667 -41.797 1.00 33.66 259 LYS A C 1
ATOM 2027 O O . LYS A 1 259 ? 16.117 27.183 -41.252 1.00 33.66 259 LYS A O 1
#

pLDDT: mean 78.29, std 20.89, range [33.66, 97.88]

Foldseek 3Di:
DVVVVVVVVVPDDDDDPDDQFAPDPPGRAGFDQQAPPPRGTHRPVVNVVSVVVVVVVVVVVVVVVCVVVPPVCPVVVVLVVVLVVVVVVVVVVVVVVVVVVVVVVVVVLVVVVVVLVVLVVLLVVLVVVVVVLVVQLVVCVVVVVVPSNVVSVVVCVVVVVVSVVSVVVLVVLLVVQVVVVVVVPVPDPDDDPRDSDDPVVVVVVVVVVVVVVVVVVVVVVVDPPPDDPDDPPPDPDPDPPDDPDDPCSPVPPPPPDDD